Protein AF-A0A819X7M7-F1 (afdb_monomer)

Secondary structure (DSSP, 8-state):
--------------EEEEEEEE-SGGGHHHHHHHHHHHHHTT-SS-EEEEE-TTS-HHHHHHHHHS-SSEEEEEE-PPPPP-S-GGGS---HHHHHHGGGGGGGG-TTEEEEEEE-TTEEE-S--GGGGGSPSSEEEEPTTSSEEEEEEEE---HHHHHHHHHHHHH---TT-SSHHHHHHHHHHHSTT---EEE-GGGSEEGGGGGSTTHHHHHHT-SEEE--SS--HHHHHHS--TTGGGTS-HHHHHHHHHHHHHHHHHHHTT-

Structure (mmCIF, N/CA/C/O backbone):
data_AF-A0A819X7M7-F1
#
_entry.id   AF-A0A819X7M7-F1
#
loop_
_atom_site.group_PDB
_atom_site.id
_atom_site.type_symbol
_atom_site.label_atom_id
_atom_site.label_alt_id
_atom_site.label_comp_id
_atom_site.label_asym_id
_atom_site.label_entity_id
_atom_site.label_seq_id
_atom_site.pdbx_PDB_ins_code
_atom_site.Cartn_x
_atom_site.Cartn_y
_atom_site.Cartn_z
_atom_site.occupancy
_atom_site.B_iso_or_equiv
_atom_site.auth_seq_id
_atom_site.auth_comp_id
_atom_site.auth_asym_id
_atom_site.auth_atom_id
_atom_site.pdbx_PDB_model_num
ATOM 1 N N . MET A 1 1 ? 43.456 -30.619 15.574 1.00 38.31 1 MET A N 1
ATOM 2 C CA . MET A 1 1 ? 42.367 -29.852 16.218 1.00 38.31 1 MET A CA 1
ATOM 3 C C . MET A 1 1 ? 41.397 -29.435 15.128 1.00 38.31 1 MET A C 1
ATOM 5 O O . MET A 1 1 ? 41.759 -28.607 14.305 1.00 38.31 1 MET A O 1
ATOM 9 N N . ALA A 1 2 ? 40.239 -30.088 15.046 1.00 32.56 2 ALA A N 1
ATOM 10 C CA . ALA A 1 2 ? 39.203 -29.747 14.076 1.00 32.56 2 ALA A CA 1
ATOM 11 C C . ALA A 1 2 ? 38.331 -28.629 14.661 1.00 32.56 2 ALA A C 1
ATOM 13 O O . ALA A 1 2 ? 37.794 -28.777 15.758 1.00 32.56 2 ALA A O 1
ATOM 14 N N . PHE A 1 3 ? 38.228 -27.504 13.956 1.00 31.72 3 PHE A N 1
ATOM 15 C CA . PHE A 1 3 ? 37.297 -26.436 14.305 1.00 31.72 3 PHE A CA 1
ATOM 16 C C . PHE A 1 3 ? 35.888 -26.875 13.898 1.00 31.72 3 PHE A C 1
ATOM 18 O O . PHE A 1 3 ? 35.547 -26.870 12.717 1.00 31.72 3 PHE A O 1
ATOM 25 N N . ASN A 1 4 ? 35.074 -27.274 14.876 1.00 31.80 4 ASN A N 1
ATOM 26 C CA . ASN A 1 4 ? 33.639 -27.439 14.679 1.00 31.80 4 ASN A CA 1
ATOM 27 C C . ASN A 1 4 ? 33.014 -26.050 14.524 1.00 31.80 4 ASN A C 1
ATOM 29 O O . ASN A 1 4 ? 32.835 -25.326 15.502 1.00 31.80 4 ASN A O 1
ATOM 33 N N . ILE A 1 5 ? 32.698 -25.677 13.286 1.00 37.84 5 ILE A N 1
ATOM 34 C CA . ILE A 1 5 ? 31.849 -24.524 12.998 1.00 37.84 5 ILE A CA 1
ATOM 35 C C . ILE A 1 5 ? 30.409 -24.973 13.236 1.00 37.84 5 ILE A C 1
ATOM 37 O O . ILE A 1 5 ? 29.790 -25.626 12.396 1.00 37.84 5 ILE A O 1
ATOM 41 N N . THR A 1 6 ? 29.880 -24.650 14.411 1.00 33.16 6 THR A N 1
ATOM 42 C CA . THR A 1 6 ? 28.461 -24.809 14.715 1.00 33.16 6 THR A CA 1
ATOM 43 C C . THR A 1 6 ? 27.699 -23.743 13.933 1.00 33.16 6 THR A C 1
ATOM 45 O O . THR A 1 6 ? 27.677 -22.574 14.317 1.00 33.16 6 THR A O 1
ATOM 48 N N . TYR A 1 7 ? 27.084 -24.122 12.813 1.00 36.19 7 TYR A N 1
ATOM 49 C CA . TYR A 1 7 ? 26.076 -23.281 12.176 1.00 36.19 7 TYR A CA 1
ATOM 50 C C . TYR A 1 7 ? 24.876 -23.207 13.119 1.00 36.19 7 TYR A C 1
ATOM 52 O O . TYR A 1 7 ? 24.073 -24.134 13.202 1.00 36.19 7 TYR A O 1
ATOM 60 N N . ILE A 1 8 ? 24.767 -22.106 13.859 1.00 37.41 8 ILE A N 1
ATOM 61 C CA . ILE A 1 8 ? 23.523 -21.740 14.525 1.00 37.41 8 ILE A CA 1
ATOM 62 C C . ILE A 1 8 ? 22.527 -21.485 13.395 1.00 37.41 8 ILE A C 1
ATOM 64 O O . ILE A 1 8 ? 22.606 -20.461 12.714 1.00 37.41 8 ILE A O 1
ATOM 68 N N . SER A 1 9 ? 21.612 -22.427 13.151 1.00 38.59 9 SER A N 1
ATOM 69 C CA . SER A 1 9 ? 20.455 -22.147 12.311 1.00 38.59 9 SER A CA 1
ATOM 70 C C . SER A 1 9 ? 19.638 -21.090 13.044 1.00 38.59 9 SER A C 1
ATOM 72 O O . SER A 1 9 ? 18.927 -21.392 14.006 1.00 38.59 9 SER A O 1
ATOM 74 N N . ILE A 1 10 ? 19.768 -19.832 12.632 1.00 43.72 10 ILE A N 1
ATOM 75 C CA . ILE A 1 10 ? 18.822 -18.805 13.039 1.00 43.72 10 ILE A CA 1
ATOM 76 C C . ILE A 1 10 ? 17.516 -19.207 12.356 1.00 43.72 10 ILE A C 1
ATOM 78 O O . ILE A 1 10 ? 17.308 -18.923 11.179 1.00 43.72 10 ILE A O 1
ATOM 82 N N . ASN A 1 11 ? 16.655 -19.923 13.078 1.00 39.44 11 ASN A N 1
ATOM 83 C CA . ASN A 1 11 ? 15.242 -20.019 12.741 1.00 39.44 11 ASN A CA 1
ATOM 84 C C . ASN A 1 11 ? 14.673 -18.603 12.892 1.00 39.44 11 ASN A C 1
ATOM 86 O O . ASN A 1 11 ? 14.056 -18.273 13.902 1.00 39.44 11 ASN A O 1
ATOM 90 N N . GLN A 1 12 ? 14.940 -17.730 11.918 1.00 48.66 12 GLN A N 1
ATOM 91 C CA . GLN A 1 12 ? 14.187 -16.498 11.776 1.00 48.66 12 GLN A CA 1
ATOM 92 C C . GLN A 1 12 ? 12.759 -16.949 11.496 1.00 48.66 12 GLN A C 1
ATOM 94 O O . GLN A 1 12 ? 12.472 -17.523 10.443 1.00 48.66 12 GLN A O 1
ATOM 99 N N . SER A 1 13 ? 11.878 -16.786 12.483 1.00 57.62 13 SER A N 1
ATOM 100 C CA . SER A 1 13 ? 10.448 -16.988 12.296 1.00 57.62 13 SER A CA 1
ATOM 101 C C . SER A 1 13 ? 10.044 -16.203 11.054 1.00 57.62 13 SER A C 1
ATOM 103 O O . SER A 1 13 ? 10.248 -14.991 11.011 1.00 57.62 13 SER A O 1
ATOM 105 N N . LYS A 1 14 ? 9.535 -16.889 10.029 1.00 60.00 14 LYS A N 1
ATOM 106 C CA . LYS A 1 14 ? 9.088 -16.249 8.791 1.00 60.00 14 LYS A CA 1
ATOM 107 C C . LYS A 1 14 ? 8.018 -15.222 9.150 1.00 60.00 14 LYS A C 1
ATOM 109 O O . LYS A 1 14 ? 6.918 -15.619 9.529 1.00 60.00 14 LYS A O 1
ATOM 114 N N . THR A 1 15 ? 8.339 -13.930 9.080 1.00 89.25 15 THR A N 1
ATOM 115 C CA . THR A 1 15 ? 7.345 -12.887 9.347 1.00 89.25 15 THR A CA 1
ATOM 116 C C . THR A 1 15 ? 6.696 -12.434 8.046 1.00 89.25 15 THR A C 1
ATOM 118 O O . THR A 1 15 ? 7.341 -12.327 6.996 1.00 89.25 15 THR A O 1
ATOM 121 N N . TYR A 1 16 ? 5.388 -12.231 8.132 1.00 96.00 16 TYR A N 1
ATOM 122 C CA . TYR A 1 16 ? 4.524 -11.728 7.078 1.00 96.00 16 TYR A CA 1
ATOM 123 C C . TYR A 1 16 ? 3.834 -10.485 7.620 1.00 96.00 16 TYR A C 1
ATOM 125 O O . TYR A 1 16 ? 3.519 -10.418 8.810 1.00 96.00 16 TYR A O 1
ATOM 133 N N . GLY A 1 17 ? 3.594 -9.504 6.763 1.00 96.75 17 GLY A N 1
ATOM 134 C CA . GLY A 1 17 ? 2.883 -8.304 7.168 1.00 96.75 17 GLY A CA 1
ATOM 135 C C . GLY A 1 17 ? 2.557 -7.399 5.999 1.00 96.75 17 GLY A C 1
ATOM 136 O O . GLY A 1 17 ? 3.157 -7.483 4.924 1.00 96.75 17 GLY A O 1
ATOM 137 N N . TYR A 1 18 ? 1.590 -6.532 6.245 1.00 98.50 18 TYR A N 1
ATOM 138 C CA . TYR A 1 18 ? 1.290 -5.411 5.378 1.00 98.50 18 TYR A CA 1
ATOM 139 C C . TYR A 1 18 ? 2.269 -4.284 5.675 1.00 98.50 18 TYR A C 1
ATOM 141 O O . TYR A 1 18 ? 2.570 -4.005 6.840 1.00 98.50 18 TYR A O 1
ATOM 149 N N . ILE A 1 19 ? 2.751 -3.628 4.624 1.00 98.31 19 ILE A N 1
ATOM 150 C CA . ILE A 1 19 ? 3.631 -2.471 4.731 1.00 98.31 19 ILE A CA 1
ATOM 151 C C . ILE A 1 19 ? 3.042 -1.321 3.921 1.00 98.31 19 ILE A C 1
ATOM 153 O O . ILE A 1 19 ? 2.602 -1.513 2.790 1.00 98.31 19 ILE A O 1
ATOM 157 N N . SER A 1 20 ? 3.064 -0.120 4.486 1.00 98.19 20 SER A N 1
ATOM 158 C CA . SER A 1 20 ? 2.761 1.116 3.761 1.00 98.19 20 SER A CA 1
ATOM 159 C C . SER A 1 20 ? 3.852 2.158 4.000 1.00 98.19 20 SER A C 1
ATOM 161 O O . SER A 1 20 ? 4.749 1.937 4.812 1.00 98.19 20 SER A O 1
ATOM 163 N N . LEU A 1 21 ? 3.806 3.281 3.289 1.00 97.50 21 LEU A N 1
ATOM 164 C CA . LEU A 1 21 ? 4.777 4.370 3.388 1.00 97.50 21 LEU A CA 1
ATOM 165 C C . LEU A 1 21 ? 4.050 5.684 3.677 1.00 97.50 21 LEU A C 1
ATOM 167 O O . LEU A 1 21 ? 3.188 6.104 2.910 1.00 97.50 21 LEU A O 1
ATOM 171 N N . LEU A 1 22 ? 4.454 6.354 4.755 1.00 96.19 22 LEU A N 1
ATOM 172 C CA . LEU A 1 22 ? 4.011 7.699 5.096 1.00 96.19 22 LEU A CA 1
ATOM 173 C C . LEU A 1 22 ? 5.207 8.655 5.062 1.00 96.19 22 LEU A C 1
ATOM 175 O O . LEU A 1 22 ? 6.171 8.504 5.818 1.00 96.19 22 LEU A O 1
ATOM 179 N N . SER A 1 23 ? 5.152 9.632 4.159 1.00 93.88 23 SER A N 1
ATOM 180 C CA . SER A 1 23 ? 6.231 10.602 3.960 1.00 93.88 23 SER A CA 1
ATOM 181 C C . SER A 1 23 ? 6.100 11.854 4.814 1.00 93.88 23 SER A C 1
ATOM 183 O O . SER A 1 23 ? 7.123 12.425 5.161 1.00 93.88 23 SER A O 1
ATOM 185 N N . ASP A 1 24 ? 4.882 12.280 5.134 1.00 92.06 24 ASP A N 1
ATOM 186 C CA . ASP A 1 24 ? 4.584 13.473 5.927 1.00 92.06 24 ASP A CA 1
ATOM 187 C C . ASP A 1 24 ? 3.220 13.333 6.629 1.00 92.06 24 ASP A C 1
ATOM 189 O O . ASP A 1 24 ? 2.567 12.290 6.564 1.00 92.06 24 ASP A O 1
ATOM 193 N N . ASP A 1 25 ? 2.801 14.384 7.329 1.00 93.44 25 ASP A N 1
ATOM 194 C CA . ASP A 1 25 ? 1.561 14.394 8.105 1.00 93.44 25 ASP A CA 1
ATOM 195 C C . ASP A 1 25 ? 0.295 14.574 7.240 1.00 93.44 25 ASP A C 1
ATOM 19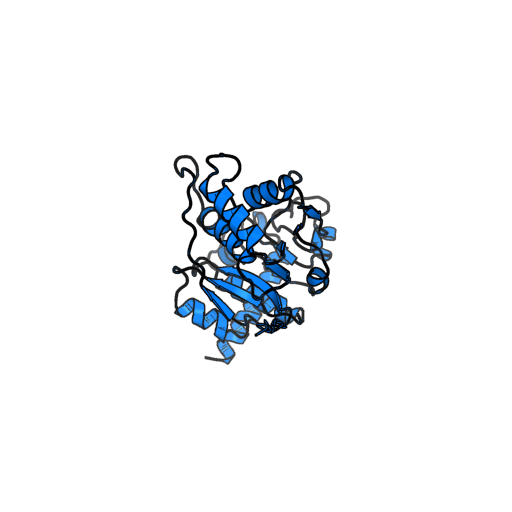7 O O . ASP A 1 25 ? -0.805 14.325 7.733 1.00 93.44 25 ASP A O 1
ATOM 201 N N . GLU A 1 26 ? 0.413 14.981 5.965 1.00 89.50 26 GLU A N 1
ATOM 202 C CA . GLU A 1 26 ? -0.741 15.305 5.102 1.00 89.50 26 GLU A CA 1
ATOM 203 C C . GLU A 1 26 ? -1.653 14.088 4.898 1.00 89.50 26 GLU A C 1
ATOM 205 O O . GLU A 1 26 ? -2.878 14.202 4.843 1.00 89.50 26 GLU A O 1
ATOM 210 N N . MET A 1 27 ? -1.049 12.902 4.842 1.00 91.12 27 MET A N 1
ATOM 211 C CA . MET A 1 27 ? -1.728 11.635 4.571 1.00 91.12 27 MET A CA 1
ATOM 212 C C . MET A 1 27 ? -2.005 10.820 5.846 1.00 91.12 27 MET A C 1
ATOM 214 O O . MET A 1 27 ? -2.319 9.630 5.764 1.00 91.12 27 MET A O 1
ATOM 218 N N . LEU A 1 28 ? -1.909 11.437 7.031 1.00 93.06 28 LEU A N 1
ATOM 219 C CA . LEU A 1 28 ? -2.122 10.762 8.315 1.00 93.06 28 LEU A CA 1
ATOM 220 C C . LEU A 1 28 ? -3.510 10.113 8.410 1.00 93.06 28 LEU A C 1
ATOM 222 O O . LEU A 1 28 ? -3.618 8.949 8.790 1.00 93.06 28 LEU A O 1
ATOM 226 N N . ASP A 1 29 ? -4.570 10.826 8.028 1.00 92.00 29 ASP A N 1
ATOM 227 C CA . ASP A 1 29 ? -5.930 10.274 8.057 1.00 92.00 29 ASP A CA 1
ATOM 228 C C . ASP A 1 29 ? -6.072 9.060 7.133 1.00 92.00 29 ASP A C 1
ATOM 230 O O . ASP A 1 29 ? -6.716 8.074 7.492 1.00 92.00 29 ASP A O 1
ATOM 234 N N . ALA A 1 30 ? -5.436 9.105 5.960 1.00 93.44 30 ALA A N 1
ATOM 235 C CA . ALA A 1 30 ? -5.438 7.996 5.014 1.00 93.44 30 ALA A CA 1
ATOM 236 C C . ALA A 1 30 ? -4.731 6.763 5.607 1.00 93.44 30 ALA A C 1
ATOM 238 O O . ALA A 1 30 ? -5.268 5.659 5.543 1.00 93.44 30 ALA A O 1
ATOM 239 N N . ALA A 1 31 ? -3.608 6.963 6.306 1.00 95.81 31 ALA A N 1
ATOM 240 C CA . ALA A 1 31 ? -2.893 5.898 7.012 1.00 95.81 31 ALA A CA 1
ATOM 241 C C . ALA A 1 31 ? -3.753 5.215 8.083 1.00 95.81 31 ALA A C 1
ATOM 243 O O . ALA A 1 31 ? -3.802 3.986 8.179 1.00 95.81 31 ALA A O 1
ATOM 244 N N . LEU A 1 32 ? -4.457 6.019 8.881 1.00 95.75 32 LEU A N 1
ATOM 245 C CA . LEU A 1 32 ? -5.351 5.532 9.926 1.00 95.75 32 LEU A CA 1
ATOM 246 C C . LEU A 1 32 ? -6.541 4.757 9.345 1.00 95.75 32 LEU A C 1
ATOM 248 O O . LEU A 1 32 ? -6.933 3.726 9.895 1.00 95.75 32 LEU A O 1
ATOM 252 N N . ILE A 1 33 ? -7.092 5.233 8.226 1.00 95.56 33 ILE A N 1
ATOM 253 C CA . ILE A 1 33 ? -8.165 4.566 7.483 1.00 95.56 33 ILE A CA 1
ATOM 254 C C . ILE A 1 33 ? -7.686 3.238 6.907 1.00 95.56 33 ILE A C 1
ATOM 256 O O . ILE A 1 33 ? -8.385 2.240 7.076 1.00 95.56 33 ILE A O 1
ATOM 260 N N . LEU A 1 34 ? -6.507 3.196 6.281 1.00 97.56 34 LEU A N 1
ATOM 261 C CA . LEU A 1 34 ? -5.924 1.966 5.749 1.00 97.56 34 LEU A CA 1
ATOM 262 C C . LEU A 1 34 ? -5.813 0.907 6.849 1.00 97.56 34 LEU A C 1
ATOM 264 O O . LEU A 1 34 ? -6.351 -0.193 6.698 1.00 97.56 34 LEU A O 1
ATOM 268 N N . GLY A 1 35 ? -5.202 1.260 7.983 1.00 97.12 35 GLY A N 1
ATOM 269 C CA . GLY A 1 35 ? -5.121 0.361 9.130 1.00 97.12 35 GLY A CA 1
ATOM 270 C C . GLY A 1 35 ? -6.499 -0.116 9.581 1.00 97.12 35 GLY A C 1
ATOM 271 O O . GLY A 1 35 ? -6.743 -1.322 9.683 1.00 97.12 35 GLY A O 1
ATOM 272 N N . ALA A 1 36 ? -7.418 0.821 9.833 1.00 96.00 36 ALA A N 1
ATOM 273 C CA . ALA A 1 36 ? -8.739 0.480 10.344 1.00 96.00 36 ALA A CA 1
ATOM 274 C C . ALA A 1 36 ? -9.506 -0.424 9.371 1.00 96.00 36 ALA A C 1
ATOM 276 O O . ALA A 1 36 ? -10.213 -1.328 9.808 1.00 96.00 36 ALA A O 1
ATOM 277 N N . SER A 1 37 ? -9.322 -0.224 8.067 1.00 97.06 37 SER A N 1
ATOM 278 C CA . SER A 1 37 ? -9.940 -1.022 7.013 1.00 97.06 37 SER A CA 1
ATOM 279 C C . SER A 1 37 ? -9.420 -2.467 6.986 1.00 97.06 37 SER A C 1
ATOM 281 O O . SER A 1 37 ? -10.218 -3.405 6.966 1.00 97.06 37 SER A O 1
ATOM 283 N N . LEU A 1 38 ? -8.104 -2.674 7.128 1.00 97.56 38 LEU A N 1
ATOM 284 C CA . LEU A 1 38 ? -7.500 -4.003 7.288 1.00 97.56 38 LEU A CA 1
ATOM 285 C C . LEU A 1 38 ? -8.013 -4.705 8.550 1.00 97.56 38 LEU A C 1
ATOM 287 O O . LEU A 1 38 ? -8.422 -5.864 8.516 1.00 97.56 38 LEU A O 1
ATOM 291 N N . ARG A 1 39 ? -8.050 -3.986 9.675 1.00 95.19 39 ARG A N 1
ATOM 292 C CA . ARG A 1 39 ? -8.558 -4.533 10.937 1.00 95.19 39 ARG A CA 1
ATOM 293 C C . ARG A 1 39 ? -10.039 -4.909 10.846 1.00 95.19 39 ARG A C 1
ATOM 295 O O . ARG A 1 39 ? -10.425 -5.980 11.302 1.00 95.19 39 ARG A O 1
ATOM 302 N N . ASN A 1 40 ? -10.870 -4.048 10.262 1.00 94.81 40 ASN A N 1
ATOM 303 C CA . ASN A 1 40 ? -12.310 -4.283 10.126 1.00 94.81 40 ASN A CA 1
ATOM 304 C C . ASN A 1 40 ? -12.628 -5.432 9.161 1.00 94.81 40 ASN A C 1
ATOM 306 O O . ASN A 1 40 ? -13.686 -6.045 9.270 1.00 94.81 40 ASN A O 1
ATOM 310 N N . THR A 1 41 ? -11.711 -5.739 8.244 1.00 96.25 41 THR A N 1
ATOM 311 C CA . THR A 1 41 ? -11.772 -6.915 7.367 1.00 96.25 41 THR A CA 1
ATOM 312 C C . THR A 1 41 ? -11.086 -8.144 7.975 1.00 96.25 41 THR A C 1
ATOM 314 O O . THR A 1 41 ? -10.898 -9.152 7.297 1.00 96.25 41 THR A O 1
ATOM 317 N N . LEU A 1 42 ? -10.784 -8.096 9.279 1.00 96.69 42 LEU A N 1
ATOM 318 C CA . LEU A 1 42 ? -10.320 -9.218 10.097 1.00 96.69 42 LEU A CA 1
ATOM 319 C C . LEU A 1 42 ? -8.999 -9.831 9.610 1.00 96.69 42 LEU A C 1
ATOM 321 O O . LEU A 1 42 ? -8.842 -11.050 9.625 1.00 96.69 42 LEU A O 1
ATOM 325 N N . THR A 1 43 ? -8.052 -8.992 9.176 1.00 96.94 43 THR A N 1
ATOM 326 C CA . THR A 1 43 ? -6.682 -9.444 8.883 1.00 96.94 43 THR A CA 1
ATOM 327 C C . THR A 1 43 ? -6.065 -10.185 10.072 1.00 96.94 43 THR A C 1
ATOM 329 O O . THR A 1 43 ? -6.187 -9.752 11.221 1.00 96.94 43 THR A O 1
ATOM 332 N N . SER A 1 44 ? -5.348 -11.274 9.791 1.00 95.50 44 SER A N 1
ATOM 333 C CA . SER A 1 44 ? -4.515 -11.967 10.787 1.00 95.50 44 SER A CA 1
ATOM 334 C C . SER A 1 44 ? -3.081 -11.428 10.857 1.00 95.50 44 SER A C 1
ATOM 336 O O . SER A 1 44 ? -2.301 -11.850 11.712 1.00 95.50 44 SER A O 1
ATOM 338 N N . TYR A 1 45 ? -2.713 -10.509 9.960 1.00 95.62 45 TYR A N 1
ATOM 339 C CA . TYR A 1 45 ? -1.343 -10.029 9.789 1.00 95.62 45 TYR A CA 1
ATOM 340 C C . TYR A 1 45 ? -1.187 -8.556 10.188 1.00 95.62 45 TYR A C 1
ATOM 342 O O . TYR A 1 45 ? -2.095 -7.749 9.965 1.00 95.62 45 TYR A O 1
ATOM 350 N N . PRO A 1 46 ? -0.023 -8.176 10.748 1.00 95.25 46 PRO A N 1
ATOM 351 C CA . PRO A 1 46 ? 0.224 -6.814 11.203 1.00 95.25 46 PRO A CA 1
ATOM 352 C C . PRO A 1 46 ? 0.349 -5.840 10.026 1.00 95.25 46 PRO A C 1
ATOM 354 O O . PRO A 1 46 ? 0.913 -6.188 8.986 1.00 95.25 46 PRO A O 1
ATOM 357 N N . LEU A 1 47 ? -0.098 -4.597 10.226 1.00 97.44 47 LEU A N 1
ATOM 358 C CA . LEU A 1 47 ? 0.266 -3.459 9.381 1.00 97.44 47 LEU A CA 1
ATOM 359 C C . LEU A 1 47 ? 1.396 -2.665 10.041 1.00 97.44 47 LEU A C 1
ATOM 361 O O . LEU A 1 47 ? 1.278 -2.257 11.199 1.00 97.44 47 LEU A O 1
ATOM 365 N N . ASN A 1 48 ? 2.459 -2.396 9.285 1.00 97.19 48 ASN A N 1
ATOM 366 C CA . ASN A 1 48 ? 3.553 -1.524 9.703 1.00 97.19 48 ASN A CA 1
ATOM 367 C C . ASN A 1 48 ? 3.751 -0.400 8.686 1.00 97.19 48 ASN A C 1
ATOM 369 O O . ASN A 1 48 ? 3.562 -0.594 7.485 1.00 97.19 48 ASN A O 1
ATOM 373 N N . ILE A 1 49 ? 4.133 0.780 9.164 1.00 98.00 49 ILE A N 1
ATOM 374 C CA . ILE A 1 49 ? 4.279 1.971 8.321 1.00 98.00 49 ILE A CA 1
ATOM 375 C C . ILE A 1 49 ? 5.753 2.355 8.256 1.00 98.00 49 ILE A C 1
ATOM 377 O O . ILE A 1 49 ? 6.372 2.621 9.286 1.00 98.00 49 ILE A O 1
ATOM 381 N N . LEU A 1 50 ? 6.313 2.403 7.049 1.00 98.12 50 LEU A N 1
ATOM 382 C CA . LEU A 1 50 ? 7.587 3.065 6.806 1.00 98.12 50 LEU A CA 1
ATOM 383 C C . LEU A 1 50 ? 7.386 4.570 6.976 1.00 98.12 50 LEU A C 1
ATOM 385 O O . LEU A 1 50 ? 6.493 5.144 6.353 1.00 98.12 50 LEU A O 1
ATOM 389 N N . THR A 1 51 ? 8.211 5.209 7.796 1.00 97.38 51 THR A N 1
ATOM 390 C CA . THR A 1 51 ? 8.116 6.644 8.081 1.00 97.38 51 THR A CA 1
ATOM 391 C C . THR A 1 51 ? 9.390 7.377 7.694 1.00 97.38 51 THR A C 1
ATOM 393 O O . THR A 1 51 ? 10.500 6.902 7.946 1.00 97.38 51 THR A O 1
ATOM 396 N N . LEU A 1 52 ? 9.226 8.559 7.094 1.00 95.69 52 LEU A N 1
ATOM 397 C CA . LEU A 1 52 ? 10.321 9.499 6.842 1.00 95.69 52 LEU A CA 1
ATOM 398 C C . LEU A 1 52 ? 10.487 10.489 8.005 1.00 95.69 52 LEU A C 1
ATOM 400 O O . LEU A 1 52 ? 9.676 10.543 8.935 1.00 95.69 52 LEU A O 1
ATOM 404 N N . SER A 1 53 ? 11.556 11.286 7.953 1.00 93.88 53 SER A N 1
ATOM 405 C CA . SER A 1 53 ? 11.864 12.306 8.965 1.00 93.88 53 SER A CA 1
ATOM 406 C C . SER A 1 53 ? 10.805 13.402 9.071 1.00 93.88 53 SER A C 1
ATOM 408 O O . SER A 1 53 ? 10.662 13.991 10.138 1.00 93.88 53 SER A O 1
ATOM 410 N N . ASP A 1 54 ? 10.065 13.657 7.991 1.00 94.25 54 ASP A N 1
ATOM 411 C CA . ASP A 1 54 ? 9.051 14.715 7.931 1.00 94.25 54 ASP A CA 1
ATOM 412 C C . ASP A 1 54 ? 7.740 14.324 8.642 1.00 94.25 54 ASP A C 1
ATOM 414 O O . ASP A 1 54 ? 6.894 15.186 8.873 1.00 94.25 54 ASP A O 1
ATOM 418 N N . VAL A 1 55 ? 7.569 13.051 9.029 1.00 96.25 55 VAL A N 1
ATOM 419 C CA . VAL A 1 55 ? 6.421 12.605 9.834 1.00 96.25 55 VAL A CA 1
ATOM 420 C C . VAL A 1 55 ? 6.630 13.023 11.287 1.00 96.25 55 VAL A C 1
ATOM 422 O O . VAL A 1 55 ? 7.533 12.520 11.971 1.00 96.25 55 VAL A O 1
ATOM 425 N N . SER A 1 56 ? 5.774 13.913 11.786 1.00 97.31 56 SER A N 1
ATOM 426 C CA . SER A 1 56 ? 5.925 14.511 13.109 1.00 97.31 56 SER A CA 1
ATOM 427 C C . SER A 1 56 ? 5.732 13.501 14.241 1.00 97.31 56 SER A C 1
ATOM 429 O O . SER A 1 56 ? 5.038 12.487 14.127 1.00 97.31 56 SER A O 1
ATOM 431 N N . MET A 1 57 ? 6.283 13.814 15.415 1.00 96.44 57 MET A N 1
ATOM 432 C CA . MET A 1 57 ? 6.050 13.008 16.620 1.00 96.44 57 MET A CA 1
ATOM 433 C C . MET A 1 57 ? 4.570 12.936 17.009 1.00 96.44 57 MET A C 1
ATOM 435 O O . MET A 1 57 ? 4.146 11.947 17.606 1.00 96.44 57 MET A O 1
ATOM 439 N N . ASN A 1 58 ? 3.779 13.961 16.680 1.00 95.62 58 ASN A N 1
ATOM 440 C CA . ASN A 1 58 ? 2.344 13.940 16.933 1.00 95.62 58 ASN A CA 1
ATOM 441 C C . ASN A 1 58 ? 1.635 12.941 16.008 1.00 95.62 58 ASN A C 1
ATOM 443 O O . ASN A 1 58 ? 0.867 12.112 16.493 1.00 95.62 58 ASN A O 1
ATOM 447 N N . ALA A 1 59 ? 1.944 12.960 14.709 1.00 95.56 59 ALA A N 1
ATOM 448 C CA . ALA A 1 59 ? 1.424 11.983 13.755 1.00 95.56 59 ALA A CA 1
ATOM 449 C C . ALA A 1 59 ? 1.818 10.550 14.146 1.00 95.56 59 ALA A C 1
ATOM 451 O O . ALA A 1 59 ? 0.963 9.672 14.233 1.00 95.56 59 ALA A O 1
ATOM 452 N N . ARG A 1 60 ? 3.085 10.325 14.518 1.00 96.75 60 ARG A N 1
ATOM 453 C CA . ARG A 1 60 ? 3.588 9.022 14.998 1.00 96.75 60 ARG A CA 1
ATOM 454 C C . ARG A 1 60 ? 2.819 8.497 16.211 1.00 96.75 60 ARG A C 1
ATOM 456 O O . ARG A 1 60 ? 2.440 7.327 16.243 1.00 96.75 60 ARG A O 1
ATOM 463 N N . LYS A 1 61 ? 2.540 9.361 17.195 1.00 94.62 61 LYS A N 1
ATOM 464 C CA . LYS A 1 61 ? 1.710 9.005 18.359 1.00 94.62 61 LYS A CA 1
ATOM 465 C C . LYS A 1 61 ? 0.291 8.628 17.943 1.00 94.62 61 LYS A C 1
ATOM 467 O O . LYS A 1 61 ? -0.245 7.653 18.461 1.00 94.62 61 LYS A O 1
ATOM 472 N N . GLN A 1 62 ? -0.314 9.369 17.016 1.00 93.31 62 GLN A N 1
ATOM 473 C CA . GLN A 1 62 ? -1.658 9.060 16.526 1.00 93.31 62 GLN A CA 1
ATOM 474 C C . GLN A 1 62 ? -1.705 7.715 15.790 1.00 93.31 62 GLN A C 1
ATOM 476 O O . GLN A 1 62 ? -2.590 6.910 16.080 1.00 93.31 62 GLN A O 1
ATOM 481 N N . LEU A 1 63 ? -0.733 7.423 14.919 1.00 94.50 63 LEU A N 1
ATOM 482 C CA . LEU A 1 63 ? -0.641 6.136 14.215 1.00 94.50 63 LEU A CA 1
ATOM 483 C C . LEU A 1 63 ? -0.664 4.956 15.197 1.00 94.50 63 LEU A C 1
ATOM 485 O O . LEU A 1 63 ? -1.471 4.047 15.030 1.00 94.50 63 LEU A O 1
ATOM 489 N N . LEU A 1 64 ? 0.140 5.014 16.262 1.00 93.56 64 LEU A N 1
ATOM 490 C CA . LEU A 1 64 ? 0.254 3.928 17.244 1.00 93.56 64 LEU A CA 1
ATOM 491 C C . LEU A 1 64 ? -0.913 3.871 18.248 1.00 93.56 64 LEU A C 1
ATOM 493 O O . LEU A 1 64 ? -1.303 2.792 18.690 1.00 93.56 64 LEU A O 1
ATOM 497 N N . ASN A 1 65 ? -1.508 5.012 18.609 1.00 89.44 65 ASN A N 1
ATOM 498 C CA . ASN A 1 65 ? -2.501 5.067 19.692 1.00 89.44 65 ASN A CA 1
ATOM 499 C C . ASN A 1 65 ? -3.958 4.995 19.215 1.00 89.44 65 ASN A C 1
ATOM 501 O O . ASN A 1 65 ? -4.838 4.637 20.007 1.00 89.44 65 ASN A O 1
ATOM 505 N N . SER A 1 66 ? -4.213 5.275 17.934 1.00 81.25 66 SER A N 1
ATOM 506 C CA . SER A 1 66 ? -5.543 5.335 17.300 1.00 81.25 66 SER A CA 1
ATOM 507 C C . SER A 1 66 ? -6.334 4.026 17.308 1.00 81.25 66 SER A C 1
ATOM 509 O O . SER A 1 66 ? -7.500 4.027 16.919 1.00 81.25 66 SER A O 1
ATOM 511 N N . ASN A 1 67 ? -5.725 2.908 17.732 1.00 83.25 67 ASN A N 1
ATOM 512 C CA . ASN A 1 67 ? -6.311 1.573 17.611 1.00 83.25 67 ASN A CA 1
ATOM 513 C C . ASN A 1 67 ? -6.751 1.309 16.156 1.00 83.25 67 ASN A C 1
ATOM 515 O O . ASN A 1 67 ? -7.756 0.663 15.906 1.00 83.25 67 ASN A O 1
ATOM 519 N N . SER A 1 68 ? -6.009 1.835 15.183 1.00 81.12 68 SER A N 1
ATOM 520 C CA . SER A 1 68 ? -6.235 1.594 13.758 1.00 81.12 68 SER A CA 1
ATOM 521 C C . SER A 1 68 ? -5.699 0.232 13.314 1.00 81.12 68 SER A C 1
ATOM 523 O O . SER A 1 68 ? -5.831 -0.108 12.160 1.00 81.12 68 SER A O 1
ATOM 525 N N . GLY A 1 69 ? -5.092 -0.580 14.183 1.00 84.19 69 GLY A N 1
ATOM 526 C CA . GLY A 1 69 ? -4.464 -1.844 13.770 1.00 84.19 69 GLY A CA 1
ATOM 527 C C . GLY A 1 69 ? -3.063 -1.682 13.167 1.00 84.19 69 GLY A C 1
ATOM 528 O O . GLY A 1 69 ? -2.448 -2.679 12.798 1.00 84.19 69 GLY A O 1
ATOM 529 N N . ILE A 1 70 ? -2.528 -0.455 13.116 1.00 91.62 70 ILE A N 1
ATOM 530 C CA . ILE A 1 70 ? -1.099 -0.214 12.885 1.00 91.62 70 ILE A CA 1
ATOM 531 C C . ILE A 1 70 ? -0.322 -0.687 14.118 1.00 91.62 70 ILE A C 1
ATOM 533 O O . ILE A 1 70 ? -0.592 -0.245 15.235 1.00 91.62 70 ILE A O 1
ATOM 537 N N . ILE A 1 71 ? 0.636 -1.590 13.909 1.00 92.44 71 ILE A N 1
ATOM 538 C CA . ILE A 1 71 ? 1.374 -2.260 14.986 1.00 92.44 71 ILE A CA 1
ATOM 539 C C . ILE A 1 71 ? 2.712 -1.578 15.269 1.00 92.44 71 ILE A C 1
ATOM 541 O O . ILE A 1 71 ? 3.090 -1.427 16.430 1.00 92.44 71 ILE A O 1
ATOM 545 N N . SER A 1 72 ? 3.440 -1.156 14.232 1.00 94.31 72 SER A N 1
ATOM 546 C CA . SER A 1 72 ? 4.724 -0.475 14.409 1.00 94.31 72 SER A CA 1
ATOM 547 C C . SER A 1 72 ? 5.045 0.512 13.287 1.00 94.31 72 SER A C 1
ATOM 549 O O . SER A 1 72 ? 4.458 0.471 12.200 1.00 94.31 72 SER A O 1
ATOM 551 N N . LEU A 1 73 ? 5.989 1.409 13.577 1.00 97.06 73 LEU A N 1
ATOM 552 C CA . LEU A 1 73 ? 6.570 2.353 12.627 1.00 97.06 73 LEU A CA 1
ATOM 553 C C . LEU A 1 73 ? 8.030 1.968 12.388 1.00 97.06 73 LEU A C 1
ATOM 555 O O . LEU A 1 73 ? 8.747 1.647 13.337 1.00 97.06 73 LEU A O 1
ATOM 559 N N . ILE A 1 74 ? 8.464 2.005 11.132 1.00 96.75 74 ILE A N 1
ATOM 560 C CA . ILE A 1 74 ? 9.824 1.656 10.724 1.00 96.75 74 ILE A CA 1
ATOM 561 C C . ILE A 1 74 ? 10.440 2.888 10.075 1.00 96.75 74 ILE A C 1
ATOM 563 O O . ILE A 1 74 ? 10.054 3.287 8.977 1.00 96.75 74 ILE A O 1
ATOM 567 N N . ASP A 1 75 ? 11.417 3.488 10.745 1.00 97.06 75 ASP A N 1
ATOM 568 C CA . ASP A 1 75 ? 12.121 4.635 10.188 1.00 97.06 75 ASP A CA 1
ATOM 569 C C . ASP A 1 75 ? 13.044 4.211 9.052 1.00 97.06 75 ASP A C 1
ATOM 571 O O . ASP A 1 75 ? 13.896 3.333 9.205 1.00 97.06 75 ASP A O 1
ATOM 575 N N . VAL A 1 76 ? 12.885 4.869 7.905 1.00 95.75 76 VAL A N 1
ATOM 576 C CA . VAL A 1 76 ? 13.738 4.656 6.738 1.00 95.75 76 VAL A CA 1
ATOM 577 C C . VAL A 1 76 ? 14.388 5.960 6.311 1.00 95.75 76 VAL A C 1
ATOM 579 O O . VAL A 1 76 ? 13.814 7.046 6.398 1.00 95.75 76 VAL A O 1
ATOM 582 N N . LYS A 1 77 ? 15.626 5.857 5.831 1.00 93.06 77 LYS A N 1
ATOM 583 C CA . LYS A 1 77 ? 16.349 7.016 5.318 1.00 93.06 77 LYS A CA 1
ATOM 584 C C . LYS A 1 77 ? 15.750 7.429 3.980 1.00 93.06 77 LYS A C 1
ATOM 586 O O . LYS A 1 77 ? 15.752 6.630 3.044 1.00 93.06 77 LYS A O 1
ATOM 591 N N . GLN A 1 78 ? 15.324 8.685 3.876 1.00 91.88 78 GLN A N 1
ATOM 592 C CA . GLN A 1 78 ? 14.836 9.230 2.617 1.00 91.88 78 GLN A CA 1
ATOM 593 C C . GLN A 1 78 ? 15.885 9.070 1.510 1.00 91.88 78 GLN A C 1
ATOM 595 O O . GLN A 1 78 ? 17.044 9.475 1.660 1.00 91.88 78 GLN A O 1
ATOM 600 N N . LEU A 1 79 ? 15.469 8.470 0.399 1.00 90.31 79 LEU A N 1
ATOM 601 C CA . LEU A 1 79 ? 16.271 8.415 -0.812 1.00 90.31 79 LEU A CA 1
ATOM 602 C C . LEU A 1 79 ? 16.290 9.796 -1.472 1.00 90.31 79 LEU A C 1
ATOM 604 O O . LEU A 1 79 ? 15.258 10.441 -1.648 1.00 90.31 79 LEU A O 1
ATOM 608 N N . GLU A 1 80 ? 17.487 10.247 -1.835 1.00 85.19 80 GLU A N 1
ATOM 609 C CA . GLU A 1 80 ? 17.677 11.456 -2.632 1.00 85.19 80 GLU A CA 1
ATOM 610 C C . GLU A 1 80 ? 17.019 11.258 -3.999 1.00 85.19 80 GLU A C 1
ATOM 612 O O . GLU A 1 80 ? 17.319 10.278 -4.685 1.00 85.19 80 GLU A O 1
ATOM 617 N N . TYR A 1 81 ? 16.147 12.178 -4.408 1.00 83.25 81 TYR A N 1
ATOM 618 C CA . TYR A 1 81 ? 15.568 12.172 -5.747 1.00 83.25 81 TYR A CA 1
ATOM 619 C C . TYR A 1 81 ? 16.558 12.769 -6.744 1.00 83.25 81 TYR A C 1
ATOM 621 O O . TYR A 1 81 ? 16.976 13.916 -6.607 1.00 83.25 81 TYR A O 1
ATOM 629 N N . ARG A 1 82 ? 16.953 11.972 -7.740 1.00 77.50 82 ARG A N 1
ATOM 630 C CA . ARG A 1 82 ? 18.104 12.270 -8.611 1.00 77.50 82 ARG A CA 1
ATOM 631 C C . ARG A 1 82 ? 17.740 12.729 -10.020 1.00 77.50 82 ARG A C 1
ATOM 633 O O . ARG A 1 8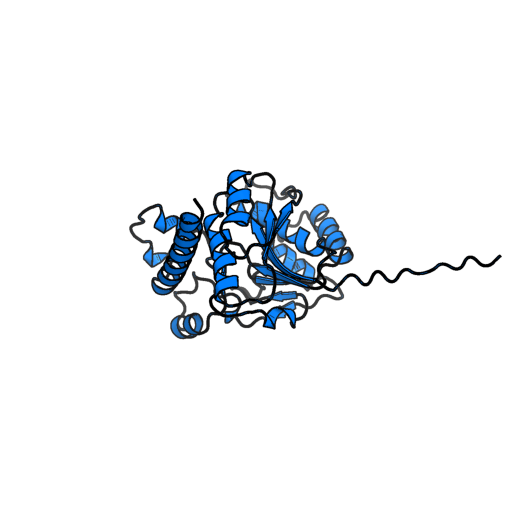2 ? 18.629 12.954 -10.838 1.00 77.50 82 ARG A O 1
ATOM 640 N N . PHE A 1 83 ? 16.454 12.872 -10.326 1.00 76.12 83 PHE A N 1
ATOM 641 C CA . PHE A 1 83 ? 15.994 13.241 -11.664 1.00 76.12 83 PHE A CA 1
ATOM 642 C C . PHE A 1 83 ? 15.714 14.747 -11.753 1.00 76.12 83 PHE A C 1
ATOM 644 O O . PHE A 1 83 ? 15.185 15.349 -10.822 1.00 76.12 83 PHE A O 1
ATOM 651 N N . ASN A 1 84 ? 16.077 15.369 -12.882 1.00 64.88 84 ASN A N 1
ATOM 652 C CA . ASN A 1 84 ? 15.972 16.819 -13.065 1.00 64.88 84 ASN A CA 1
ATOM 653 C C . ASN A 1 84 ? 14.510 17.304 -12.956 1.00 64.88 84 ASN A C 1
ATOM 655 O O . ASN A 1 84 ? 13.644 16.887 -13.731 1.00 64.88 84 ASN A O 1
ATOM 659 N N . THR A 1 85 ? 14.257 18.208 -12.009 1.00 58.06 85 THR A N 1
ATOM 660 C CA . THR A 1 85 ? 12.938 18.757 -11.658 1.00 58.06 85 THR A CA 1
ATOM 661 C C . THR A 1 85 ? 12.458 19.856 -12.610 1.00 58.06 85 THR A C 1
ATOM 663 O O . THR A 1 85 ? 11.279 20.197 -12.599 1.00 58.06 85 THR A O 1
ATOM 666 N N . LEU A 1 86 ? 13.323 20.373 -13.494 1.00 51.94 86 LEU A N 1
ATOM 667 C CA . LEU A 1 86 ? 13.052 21.551 -14.336 1.00 51.94 86 LEU A CA 1
ATOM 668 C C . LEU A 1 86 ? 11.920 21.386 -15.373 1.00 51.94 86 LEU A C 1
ATOM 670 O O . LEU A 1 86 ? 11.541 22.362 -16.009 1.00 51.94 86 LEU A O 1
ATOM 674 N N . SER A 1 87 ? 11.369 20.180 -15.557 1.00 51.16 87 SER A N 1
ATOM 675 C CA . SER A 1 87 ? 10.299 19.917 -16.541 1.00 51.16 87 SER A CA 1
ATOM 676 C C . SER A 1 87 ? 8.953 19.507 -15.937 1.00 51.16 87 SER A C 1
ATOM 678 O O . SER A 1 87 ? 7.989 19.334 -16.680 1.00 51.16 87 SER A O 1
ATOM 680 N N . MET A 1 88 ? 8.850 19.328 -14.616 1.00 50.31 88 MET A N 1
ATOM 681 C CA . MET A 1 88 ? 7.650 18.765 -13.993 1.00 50.31 88 MET A CA 1
ATOM 682 C C . MET A 1 88 ? 7.399 19.400 -12.627 1.00 50.31 88 MET A C 1
ATOM 684 O O . MET A 1 88 ? 8.290 19.408 -11.780 1.00 50.31 88 MET A O 1
ATOM 688 N N . ASN A 1 89 ? 6.157 19.840 -12.390 1.00 52.34 89 ASN A N 1
ATOM 689 C CA . ASN A 1 89 ? 5.560 19.995 -11.058 1.00 52.34 89 ASN A CA 1
ATOM 690 C C . ASN A 1 89 ? 5.619 18.636 -10.337 1.00 52.34 89 ASN A C 1
ATOM 692 O O . ASN A 1 89 ? 4.629 17.906 -10.283 1.00 52.34 89 ASN A O 1
ATOM 696 N N . THR A 1 90 ? 6.813 18.248 -9.892 1.00 57.66 90 THR A N 1
ATOM 697 C CA . THR A 1 90 ? 7.098 16.923 -9.351 1.00 57.66 90 THR A CA 1
ATOM 698 C C . THR A 1 90 ? 6.463 16.894 -7.974 1.00 57.66 90 THR A C 1
ATOM 700 O O . THR A 1 90 ? 6.956 17.527 -7.044 1.00 57.66 90 THR A O 1
ATOM 703 N N . SER A 1 91 ? 5.304 16.247 -7.869 1.00 65.88 91 SER A N 1
ATOM 704 C CA . SER A 1 91 ? 4.597 16.138 -6.600 1.00 65.88 91 SER A CA 1
ATOM 705 C C . SER A 1 91 ? 5.458 15.373 -5.599 1.00 65.88 91 SER A C 1
ATOM 707 O O . SER A 1 91 ? 6.233 14.489 -5.976 1.00 65.88 91 SER A O 1
ATOM 709 N N . ARG A 1 92 ? 5.299 15.684 -4.308 1.00 69.12 92 ARG A N 1
ATOM 710 C CA . ARG A 1 92 ? 5.997 14.973 -3.230 1.00 69.12 92 ARG A CA 1
ATOM 711 C C . ARG A 1 92 ? 5.809 13.458 -3.333 1.00 69.12 92 ARG A C 1
ATOM 713 O O . ARG A 1 92 ? 6.760 12.722 -3.117 1.00 69.12 92 ARG A O 1
ATOM 720 N N . ASN A 1 93 ? 4.636 13.005 -3.776 1.00 69.12 93 ASN A N 1
ATOM 721 C CA . ASN A 1 93 ? 4.339 11.589 -4.001 1.00 69.12 93 ASN A CA 1
ATOM 722 C C . ASN A 1 93 ? 5.329 10.917 -4.968 1.00 69.12 93 ASN A C 1
ATOM 724 O O . ASN A 1 93 ? 5.771 9.808 -4.696 1.00 69.12 93 ASN A O 1
ATOM 728 N N . ILE A 1 94 ? 5.737 11.594 -6.050 1.00 72.19 94 ILE A N 1
ATOM 729 C CA . ILE A 1 94 ? 6.722 11.057 -7.007 1.00 72.19 94 ILE A CA 1
ATOM 730 C C . ILE A 1 94 ? 8.108 10.970 -6.356 1.00 72.19 94 ILE A C 1
ATOM 732 O O . ILE A 1 94 ? 8.792 9.956 -6.464 1.00 72.19 94 ILE A O 1
ATOM 736 N N . VAL A 1 95 ? 8.511 12.028 -5.648 1.00 75.75 95 VAL A N 1
ATOM 737 C CA . VAL A 1 95 ? 9.807 12.097 -4.952 1.00 75.75 95 VAL A CA 1
ATOM 738 C C . VAL A 1 95 ? 9.904 11.013 -3.879 1.00 75.75 95 VAL A C 1
ATOM 740 O O . VAL A 1 95 ? 10.904 10.303 -3.784 1.00 75.75 95 VAL A O 1
ATOM 743 N N . CYS A 1 96 ? 8.856 10.873 -3.073 1.00 83.31 96 CYS A N 1
ATOM 744 C CA . CYS A 1 96 ? 8.824 9.956 -1.948 1.00 83.31 96 CYS A CA 1
ATOM 745 C C . CYS A 1 96 ? 8.543 8.508 -2.364 1.00 83.31 96 CYS A C 1
ATOM 747 O O . CYS A 1 96 ? 8.949 7.613 -1.625 1.00 83.31 96 CYS A O 1
ATOM 749 N N . GLY A 1 97 ? 7.941 8.263 -3.534 1.00 86.50 97 GLY A N 1
ATOM 750 C CA . GLY A 1 97 ? 7.609 6.926 -4.034 1.00 86.50 97 GLY A CA 1
ATOM 751 C C . GLY A 1 97 ? 8.808 5.978 -4.097 1.00 86.50 97 GLY A C 1
ATOM 752 O O . GLY A 1 97 ? 8.686 4.804 -3.754 1.00 86.50 97 GLY A O 1
ATOM 753 N N . PHE A 1 98 ? 10.012 6.477 -4.403 1.00 92.00 98 PHE A N 1
ATOM 754 C CA . PHE A 1 98 ? 11.226 5.650 -4.395 1.00 92.00 98 PHE A CA 1
ATOM 755 C C . PHE A 1 98 ? 11.565 5.052 -3.025 1.00 92.00 98 PHE A C 1
ATOM 757 O O . PHE A 1 98 ? 12.263 4.044 -2.956 1.00 92.00 98 PHE A O 1
ATOM 764 N N . ASN A 1 99 ? 11.045 5.594 -1.921 1.00 94.38 99 ASN A N 1
ATOM 765 C CA . ASN A 1 99 ? 11.259 4.988 -0.607 1.00 94.38 99 ASN A CA 1
ATOM 766 C C . ASN A 1 99 ? 10.554 3.627 -0.459 1.00 94.38 99 ASN A C 1
ATOM 768 O O . ASN A 1 99 ? 10.920 2.871 0.439 1.00 94.38 99 ASN A O 1
ATOM 772 N N . LYS A 1 100 ? 9.652 3.248 -1.383 1.00 95.62 100 LYS A N 1
ATOM 773 C CA . LYS A 1 100 ? 9.163 1.864 -1.529 1.00 95.62 100 LYS A CA 1
ATOM 774 C C . LYS A 1 100 ? 10.303 0.866 -1.763 1.00 95.62 100 LYS A C 1
ATOM 776 O O . LYS A 1 100 ? 10.178 -0.296 -1.403 1.00 95.62 100 LYS A O 1
ATOM 781 N N . LEU A 1 101 ? 11.452 1.281 -2.302 1.00 95.69 101 LEU A N 1
ATOM 782 C CA . LEU A 1 101 ? 12.585 0.369 -2.492 1.00 95.69 101 LEU A CA 1
ATOM 783 C C . LEU A 1 101 ? 13.105 -0.213 -1.166 1.00 95.69 101 LEU A C 1
ATOM 785 O O . LEU A 1 101 ? 13.627 -1.326 -1.157 1.00 95.69 101 LEU A O 1
ATOM 789 N N . HIS A 1 102 ? 12.900 0.472 -0.033 1.00 97.12 102 HIS A N 1
ATOM 790 C CA . HIS A 1 102 ? 13.271 -0.049 1.290 1.00 97.12 102 HIS A CA 1
ATOM 791 C C . HIS A 1 102 ? 12.522 -1.324 1.685 1.00 97.12 102 HIS A C 1
ATOM 793 O O . HIS A 1 102 ? 13.008 -2.044 2.554 1.00 97.12 102 HIS A O 1
ATOM 799 N N . LEU A 1 103 ? 11.401 -1.654 1.032 1.00 97.44 103 LEU A N 1
ATOM 800 C CA . LEU A 1 103 ? 10.651 -2.893 1.272 1.00 97.44 103 LEU A CA 1
ATOM 801 C C . LEU A 1 103 ? 11.532 -4.140 1.125 1.00 97.44 103 LEU A C 1
ATOM 803 O O . LEU A 1 103 ? 11.422 -5.070 1.919 1.00 97.44 103 LEU A O 1
ATOM 807 N N . TRP A 1 104 ? 12.463 -4.132 0.167 1.00 96.81 104 TRP A N 1
ATOM 808 C CA . TRP A 1 104 ? 13.381 -5.249 -0.068 1.00 96.81 104 TRP A CA 1
ATOM 809 C C . TRP A 1 104 ? 14.547 -5.328 0.929 1.00 96.81 104 TRP A C 1
ATOM 811 O O . TRP A 1 104 ? 15.312 -6.291 0.901 1.00 96.81 104 TRP A O 1
ATOM 821 N N . ASN A 1 105 ? 14.690 -4.330 1.805 1.00 96.75 105 ASN A N 1
ATOM 822 C CA . ASN A 1 105 ? 15.673 -4.300 2.888 1.00 96.75 105 ASN A CA 1
ATOM 823 C C . ASN A 1 105 ? 15.064 -4.682 4.253 1.00 96.75 105 ASN A C 1
ATOM 825 O O . ASN A 1 105 ? 15.763 -4.708 5.266 1.00 96.75 105 ASN A O 1
ATOM 829 N N . LEU A 1 106 ? 13.764 -4.988 4.314 1.00 95.12 106 LEU A N 1
ATOM 830 C CA . LEU A 1 106 ? 13.087 -5.406 5.541 1.00 95.12 106 LEU A CA 1
ATOM 831 C C . LEU A 1 106 ? 13.361 -6.887 5.841 1.00 95.12 106 LEU A C 1
ATOM 833 O O . LEU A 1 106 ? 12.441 -7.697 5.890 1.00 95.12 106 LEU A O 1
ATOM 837 N N . VAL A 1 107 ? 14.630 -7.249 6.055 1.00 89.94 107 VAL A N 1
ATOM 838 C CA . VAL A 1 107 ? 15.135 -8.641 6.133 1.00 89.94 107 VAL A CA 1
ATOM 839 C C . VAL A 1 107 ? 14.464 -9.533 7.184 1.00 89.94 107 VAL A C 1
ATOM 841 O O . VAL A 1 107 ? 14.608 -10.749 7.131 1.00 89.94 107 VAL A O 1
ATOM 844 N N . ASN A 1 108 ? 13.710 -8.952 8.117 1.00 90.00 108 ASN A N 1
ATOM 845 C CA . ASN A 1 108 ? 12.901 -9.709 9.070 1.00 90.00 108 ASN A CA 1
ATOM 846 C C . ASN A 1 108 ? 11.650 -10.330 8.422 1.00 90.00 108 ASN A C 1
ATOM 848 O O . ASN A 1 108 ? 11.110 -11.295 8.964 1.00 90.00 108 ASN A O 1
ATOM 852 N N . TYR A 1 109 ? 11.196 -9.808 7.278 1.00 93.75 109 TYR A N 1
ATOM 853 C CA . TYR A 1 109 ? 10.053 -10.303 6.516 1.00 93.75 109 TYR A CA 1
ATOM 854 C C . TYR A 1 109 ? 10.497 -11.318 5.474 1.00 93.75 109 TYR A C 1
ATOM 856 O O . TYR A 1 109 ? 11.445 -11.101 4.728 1.00 93.75 109 TYR A O 1
ATOM 864 N N . THR A 1 110 ? 9.765 -12.422 5.369 1.00 92.81 110 THR A N 1
ATOM 865 C CA . THR A 1 110 ? 9.931 -13.355 4.245 1.00 92.81 110 THR A CA 1
ATOM 866 C C . THR A 1 110 ? 9.120 -12.893 3.039 1.00 92.81 110 THR A C 1
ATOM 868 O O . THR A 1 110 ? 9.571 -12.979 1.900 1.00 92.81 110 THR A O 1
ATOM 871 N N . LYS A 1 111 ? 7.913 -12.386 3.289 1.00 95.12 111 LYS A N 1
ATOM 872 C CA . LYS A 1 111 ? 7.010 -11.853 2.276 1.00 95.12 111 LYS A CA 1
ATOM 873 C C . LYS A 1 111 ? 6.195 -10.733 2.897 1.00 95.12 111 LYS A C 1
ATOM 875 O O . LYS A 1 111 ? 5.815 -10.812 4.063 1.00 95.12 111 LYS A O 1
ATOM 880 N N . LEU A 1 112 ? 5.923 -9.710 2.111 1.00 97.75 112 LEU A N 1
ATOM 881 C CA . LEU A 1 112 ? 5.119 -8.573 2.515 1.00 97.75 112 LEU A CA 1
ATOM 882 C C . LEU A 1 112 ? 4.137 -8.206 1.410 1.00 97.75 112 LEU A C 1
ATOM 884 O O . LEU A 1 112 ? 4.372 -8.489 0.232 1.00 97.75 112 LEU A O 1
ATOM 888 N N . ILE A 1 113 ? 3.042 -7.573 1.806 1.00 98.56 113 ILE A N 1
ATOM 889 C CA . ILE A 1 113 ? 2.104 -6.943 0.879 1.00 98.56 113 ILE A CA 1
ATOM 890 C C . ILE A 1 113 ? 2.255 -5.446 1.066 1.00 98.56 113 ILE A C 1
ATOM 892 O O . ILE A 1 113 ? 2.039 -4.927 2.162 1.00 98.56 113 ILE A O 1
ATOM 896 N N . TYR A 1 114 ? 2.648 -4.760 0.003 1.00 98.62 114 TYR A N 1
ATOM 897 C CA . TYR A 1 114 ? 2.673 -3.314 -0.007 1.00 98.62 114 TYR A CA 1
ATOM 898 C C . TYR A 1 114 ? 1.304 -2.761 -0.392 1.00 98.62 114 TYR A C 1
ATOM 900 O O . TYR A 1 114 ? 0.691 -3.240 -1.348 1.00 98.62 114 TYR A O 1
ATOM 908 N N . LEU A 1 115 ? 0.863 -1.744 0.345 1.00 98.56 115 LEU A N 1
ATOM 909 C CA . LEU A 1 115 ? -0.348 -0.974 0.090 1.00 98.56 115 LEU A CA 1
ATOM 910 C C . LEU A 1 115 ? 0.016 0.513 0.133 1.00 98.56 115 LEU A C 1
ATOM 912 O O . LEU A 1 115 ? 0.537 0.983 1.146 1.00 98.56 115 LEU A O 1
ATOM 916 N N . ASP A 1 116 ? -0.258 1.267 -0.931 1.00 97.19 116 ASP A N 1
ATOM 917 C CA . ASP A 1 116 ? -0.158 2.725 -0.885 1.00 97.19 116 ASP A CA 1
ATOM 918 C C . ASP A 1 116 ? -1.128 3.283 0.165 1.00 97.19 116 ASP A C 1
ATOM 920 O O . ASP A 1 116 ? -2.195 2.723 0.438 1.00 97.19 116 ASP A O 1
ATOM 924 N N . ILE A 1 117 ? -0.733 4.383 0.803 1.00 95.00 117 ILE A N 1
ATOM 925 C CA . ILE A 1 117 ? -1.450 4.931 1.962 1.00 95.00 117 ILE A CA 1
ATOM 926 C C . ILE A 1 117 ? -2.847 5.461 1.603 1.00 95.00 117 ILE A C 1
ATOM 928 O O . ILE A 1 117 ? -3.695 5.634 2.471 1.00 95.00 117 ILE A O 1
ATOM 932 N N . ASP A 1 118 ? -3.095 5.709 0.317 1.00 93.94 118 ASP A N 1
ATOM 933 C CA . ASP A 1 118 ? -4.376 6.111 -0.258 1.00 93.94 118 ASP A CA 1
ATOM 934 C C . ASP A 1 118 ? -5.229 4.918 -0.725 1.00 93.94 118 ASP A C 1
ATOM 936 O O . ASP A 1 118 ? -6.161 5.083 -1.518 1.00 93.94 118 ASP A O 1
ATOM 940 N N . THR A 1 119 ? -4.950 3.721 -0.213 1.00 96.62 119 THR A N 1
ATOM 941 C CA . THR A 1 119 ? -5.796 2.539 -0.387 1.00 96.62 119 THR A CA 1
ATOM 942 C C . THR A 1 119 ? -6.721 2.317 0.814 1.00 96.62 119 THR A C 1
ATOM 944 O O . THR A 1 119 ? -6.464 2.754 1.934 1.00 96.62 119 THR A O 1
ATOM 947 N N . MET A 1 120 ? -7.837 1.628 0.581 1.00 96.25 120 MET A N 1
ATOM 948 C CA . MET A 1 120 ? -8.774 1.188 1.612 1.00 96.25 120 MET A CA 1
ATOM 949 C C . MET A 1 120 ? -9.229 -0.239 1.317 1.00 96.25 120 MET A C 1
ATOM 951 O O . MET A 1 120 ? -9.742 -0.532 0.233 1.00 96.25 120 MET A O 1
ATOM 955 N N . VAL A 1 121 ? -9.065 -1.119 2.299 1.00 97.31 121 VAL A N 1
ATOM 956 C CA . VAL A 1 121 ? -9.402 -2.540 2.203 1.00 97.31 121 VAL A CA 1
ATOM 957 C C . VAL A 1 121 ? -10.857 -2.748 2.616 1.00 97.31 121 VAL A C 1
ATOM 959 O O . VAL A 1 121 ? -11.270 -2.383 3.712 1.00 97.31 121 VAL A O 1
ATOM 962 N N . VAL A 1 122 ? -11.663 -3.314 1.723 1.00 95.81 122 VAL A N 1
ATOM 963 C CA . VAL A 1 122 ? -13.108 -3.514 1.935 1.00 95.81 122 VAL A CA 1
ATOM 964 C C . VAL A 1 122 ? -13.499 -4.983 2.091 1.00 95.81 122 VAL A C 1
ATOM 966 O O . VAL A 1 122 ? -14.607 -5.270 2.532 1.00 95.81 122 VAL A O 1
ATOM 969 N N . GLN A 1 123 ? -12.591 -5.910 1.777 1.00 96.50 123 GLN A N 1
ATOM 970 C CA . GLN A 1 123 ? -12.713 -7.346 2.051 1.00 96.50 123 GLN A CA 1
ATOM 971 C C . GLN A 1 123 ? -11.360 -7.897 2.507 1.00 96.50 123 GLN A C 1
ATOM 973 O O . GLN A 1 123 ? -10.335 -7.301 2.192 1.00 96.50 123 GLN A O 1
ATOM 978 N N . ASN A 1 124 ? -11.338 -9.030 3.215 1.00 98.00 124 ASN A N 1
ATOM 979 C CA . ASN A 1 124 ? -10.077 -9.655 3.618 1.00 98.00 124 ASN A CA 1
ATOM 980 C C . ASN A 1 124 ? -9.237 -10.029 2.377 1.00 98.00 124 ASN A C 1
ATOM 982 O O . ASN A 1 124 ? -9.769 -10.547 1.389 1.00 98.00 124 ASN A O 1
ATOM 986 N N . ILE A 1 125 ? -7.937 -9.739 2.439 1.00 98.50 125 ILE A N 1
ATOM 987 C CA . ILE A 1 125 ? -6.964 -9.939 1.354 1.00 98.50 125 ILE A CA 1
ATOM 988 C C . ILE A 1 125 ? -5.752 -10.770 1.801 1.00 98.50 125 ILE A C 1
ATOM 990 O O . ILE A 1 125 ? -4.721 -10.758 1.132 1.00 98.50 125 ILE A O 1
ATOM 994 N N . ASP A 1 126 ? -5.857 -11.501 2.915 1.00 98.25 126 ASP A N 1
ATOM 995 C CA . ASP A 1 126 ? -4.754 -12.299 3.468 1.00 98.25 126 ASP A CA 1
ATOM 996 C C . ASP A 1 126 ? -4.296 -13.405 2.501 1.00 98.25 126 ASP A C 1
ATOM 998 O O . ASP A 1 126 ? -3.138 -13.822 2.522 1.00 98.25 126 ASP A O 1
ATOM 1002 N N . ASP A 1 127 ? -5.164 -13.818 1.572 1.00 97.81 127 ASP A N 1
ATOM 1003 C CA . ASP A 1 127 ? -4.839 -14.762 0.501 1.00 97.81 127 ASP A CA 1
ATOM 1004 C C . ASP A 1 127 ? -3.717 -14.262 -0.437 1.00 97.81 127 ASP A C 1
ATOM 1006 O O . ASP A 1 127 ? -3.047 -15.053 -1.110 1.00 97.81 127 ASP A O 1
ATOM 1010 N N . LEU A 1 128 ? -3.434 -12.954 -0.449 1.00 98.25 128 LEU A N 1
ATOM 1011 C CA . LEU A 1 128 ? -2.292 -12.387 -1.167 1.00 98.25 128 LEU A CA 1
ATOM 1012 C C . LEU A 1 128 ? -0.941 -12.888 -0.632 1.00 98.25 128 LEU A C 1
ATOM 1014 O O . LEU A 1 128 ? 0.021 -12.970 -1.400 1.00 98.25 128 LEU A O 1
ATOM 1018 N N . PHE A 1 129 ? -0.849 -13.291 0.641 1.00 97.38 129 PHE A N 1
ATOM 1019 C CA . PHE A 1 129 ? 0.387 -13.852 1.197 1.00 97.38 129 PHE A CA 1
ATOM 1020 C C . PHE A 1 129 ? 0.746 -15.221 0.605 1.00 97.38 129 PHE A C 1
ATOM 1022 O O . PHE A 1 129 ? 1.888 -15.668 0.740 1.00 97.38 129 PHE A O 1
ATOM 1029 N N . GLU A 1 130 ? -0.157 -15.873 -0.125 1.00 96.19 130 GLU A N 1
ATOM 1030 C CA . GLU A 1 130 ? 0.133 -17.108 -0.858 1.00 96.19 130 GLU A CA 1
ATOM 1031 C C . GLU A 1 130 ? 0.745 -16.838 -2.242 1.00 96.19 130 GLU A C 1
ATOM 1033 O O . GLU A 1 130 ? 1.368 -17.716 -2.839 1.00 96.19 130 GLU A O 1
ATOM 1038 N N . LYS A 1 131 ? 0.637 -15.608 -2.755 1.00 97.00 131 LYS A N 1
ATOM 1039 C CA . LYS A 1 131 ? 1.064 -15.261 -4.116 1.00 97.00 131 LYS A CA 1
ATOM 1040 C C . LYS A 1 131 ? 2.593 -15.071 -4.222 1.00 97.00 131 LYS A C 1
ATOM 1042 O O . LYS A 1 131 ? 3.244 -14.734 -3.227 1.00 97.00 131 LYS A O 1
ATOM 1047 N N . PRO A 1 132 ? 3.205 -15.317 -5.397 1.00 95.81 132 PRO A N 1
ATOM 1048 C CA . PRO A 1 132 ? 4.634 -15.075 -5.635 1.00 95.81 132 PRO A CA 1
ATOM 1049 C C . PRO A 1 132 ? 4.958 -13.587 -5.841 1.00 95.81 132 PRO A C 1
ATOM 1051 O O . PRO A 1 132 ? 4.077 -12.816 -6.211 1.00 95.81 132 PRO A O 1
ATOM 1054 N N . GLU A 1 133 ? 6.227 -13.207 -5.663 1.00 95.81 133 GLU A N 1
ATOM 1055 C CA . GLU A 1 133 ? 6.749 -11.903 -6.105 1.00 95.81 133 GLU A CA 1
ATOM 1056 C C . GLU A 1 133 ? 7.051 -11.940 -7.618 1.00 95.81 133 GLU A C 1
ATOM 1058 O O . GLU A 1 133 ? 7.519 -12.959 -8.119 1.00 95.81 133 GLU A O 1
ATOM 1063 N N . LEU A 1 134 ? 6.839 -10.872 -8.387 1.00 96.25 134 LEU A N 1
ATOM 1064 C CA . LEU A 1 134 ? 6.089 -9.653 -8.059 1.00 96.25 134 LEU A CA 1
ATOM 1065 C C . LEU A 1 134 ? 4.633 -9.890 -8.470 1.00 96.25 134 LEU A C 1
ATOM 1067 O O . LEU A 1 134 ? 4.393 -10.157 -9.644 1.00 96.25 134 LEU A O 1
ATOM 1071 N N . ASN A 1 135 ? 3.666 -9.798 -7.552 1.00 97.38 135 ASN A N 1
ATOM 1072 C CA . ASN A 1 135 ? 2.238 -9.880 -7.899 1.00 97.38 135 ASN A CA 1
ATOM 1073 C C . ASN A 1 135 ? 1.580 -8.519 -7.763 1.00 97.38 135 ASN A C 1
ATOM 1075 O O . ASN A 1 135 ? 1.594 -7.971 -6.667 1.00 97.38 135 ASN A O 1
ATOM 1079 N N . ALA A 1 136 ? 0.987 -8.000 -8.831 1.00 97.62 136 ALA A N 1
ATOM 1080 C CA . ALA A 1 136 ? 0.335 -6.696 -8.823 1.00 97.62 136 ALA A CA 1
ATOM 1081 C C . ALA A 1 136 ? -0.779 -6.636 -9.873 1.00 97.62 136 ALA A C 1
ATOM 1083 O O . ALA A 1 136 ? -0.776 -7.394 -10.844 1.00 97.62 136 ALA A O 1
ATOM 1084 N N . ALA A 1 137 ? -1.751 -5.750 -9.684 1.00 95.06 137 ALA A N 1
ATOM 1085 C CA . ALA A 1 137 ? -2.809 -5.548 -10.669 1.00 95.06 137 ALA A CA 1
ATOM 1086 C C . ALA A 1 137 ? -2.299 -4.716 -11.855 1.00 95.06 137 ALA A C 1
ATOM 1088 O O . ALA A 1 137 ? -1.423 -3.865 -11.695 1.00 95.06 137 ALA A O 1
ATOM 1089 N N . LEU A 1 138 ? -2.867 -4.938 -13.041 1.00 92.38 138 LEU A N 1
ATOM 1090 C CA . LEU A 1 138 ? -2.569 -4.123 -14.219 1.00 92.38 138 LEU A CA 1
ATOM 1091 C C . LEU A 1 138 ? -3.155 -2.712 -14.096 1.00 92.38 138 LEU A C 1
ATOM 1093 O O . LEU A 1 138 ? -4.272 -2.529 -13.615 1.00 92.38 138 LEU A O 1
ATOM 1097 N N . ASP A 1 139 ? -2.400 -1.740 -14.592 1.00 85.75 139 ASP A N 1
ATOM 1098 C CA . ASP A 1 139 ? -2.828 -0.364 -14.821 1.00 85.75 139 ASP A CA 1
ATOM 1099 C C . ASP A 1 139 ? -3.129 -0.127 -16.312 1.00 85.75 139 ASP A C 1
ATOM 1101 O O . ASP A 1 139 ? -2.824 -0.953 -17.185 1.00 85.75 139 ASP A O 1
ATOM 1105 N N . ILE A 1 140 ? -3.686 1.044 -16.628 1.00 75.56 140 ILE A N 1
ATOM 1106 C CA . ILE A 1 140 ? -3.813 1.514 -18.009 1.00 75.56 140 ILE A CA 1
ATOM 1107 C C . ILE A 1 140 ? -2.419 1.549 -18.656 1.00 75.56 140 ILE A C 1
ATOM 1109 O O . ILE A 1 140 ? -1.462 2.086 -18.100 1.00 75.56 140 ILE A O 1
ATOM 1113 N N . GLY A 1 141 ? -2.308 0.996 -19.866 1.00 77.44 141 GLY A N 1
ATOM 1114 C CA . GLY A 1 141 ? -1.049 0.944 -20.616 1.00 77.44 141 GLY A CA 1
ATOM 1115 C C . GLY A 1 141 ? -0.268 -0.365 -20.468 1.00 77.44 141 GLY A C 1
ATOM 1116 O O . GLY A 1 141 ? 0.823 -0.472 -21.020 1.00 77.44 141 GLY A O 1
ATOM 1117 N N . GLY A 1 142 ? -0.818 -1.368 -19.773 1.00 83.19 142 GLY A N 1
ATOM 1118 C CA . GLY A 1 142 ? -0.273 -2.734 -19.760 1.00 83.19 142 GLY A CA 1
ATOM 1119 C C . GLY A 1 142 ? 0.913 -2.953 -18.815 1.00 83.19 142 GLY A C 1
ATOM 1120 O O . GLY A 1 142 ? 1.537 -4.011 -18.856 1.00 83.19 142 GLY A O 1
ATOM 1121 N N . VAL A 1 143 ? 1.214 -1.978 -17.958 1.00 89.69 143 VAL A N 1
ATOM 1122 C CA . VAL A 1 143 ? 2.173 -2.094 -16.847 1.00 89.69 143 VAL A CA 1
ATOM 1123 C C . VAL A 1 143 ? 1.433 -2.415 -15.552 1.00 89.69 143 VAL A C 1
ATOM 1125 O O . VAL A 1 143 ? 0.234 -2.161 -15.455 1.00 89.69 143 VAL A O 1
ATOM 1128 N N . VAL A 1 144 ? 2.113 -2.959 -14.541 1.00 94.25 144 VAL A N 1
ATOM 1129 C CA . VAL A 1 144 ? 1.474 -3.149 -13.230 1.00 94.25 144 VAL A CA 1
ATOM 1130 C C . VAL A 1 144 ? 1.442 -1.854 -12.426 1.00 94.25 144 VAL A C 1
ATOM 1132 O O . VAL A 1 144 ? 2.395 -1.072 -12.461 1.00 94.25 144 VAL A O 1
ATOM 1135 N N . ASN A 1 145 ? 0.360 -1.647 -11.679 1.00 95.06 145 ASN A N 1
ATOM 1136 C CA . ASN A 1 145 ? 0.235 -0.551 -10.730 1.00 95.06 145 ASN A CA 1
ATOM 1137 C C . ASN A 1 145 ? 0.974 -0.892 -9.424 1.00 95.06 145 ASN A C 1
ATOM 1139 O O . ASN A 1 145 ? 0.731 -1.946 -8.836 1.00 95.06 145 ASN A O 1
ATOM 1143 N N . THR A 1 146 ? 1.848 -0.007 -8.941 1.00 95.19 146 THR A N 1
ATOM 1144 C CA . THR A 1 146 ? 2.662 -0.242 -7.726 1.00 95.19 146 THR A CA 1
ATOM 1145 C C . THR A 1 146 ? 2.025 0.283 -6.439 1.00 95.19 146 THR A C 1
ATOM 1147 O O . THR A 1 146 ? 2.711 0.428 -5.424 1.00 95.19 146 THR A O 1
ATOM 1150 N N . GLY A 1 147 ? 0.718 0.553 -6.456 1.00 96.19 147 GLY A N 1
ATOM 1151 C CA . GLY A 1 147 ? -0.048 0.878 -5.253 1.00 96.19 147 GLY A CA 1
ATOM 1152 C C . GLY A 1 147 ? -0.476 -0.335 -4.439 1.00 96.19 147 GLY A C 1
ATOM 1153 O O . GLY A 1 147 ? -0.686 -0.216 -3.239 1.00 96.19 147 GLY A O 1
ATOM 1154 N N . VAL A 1 148 ? -0.547 -1.517 -5.05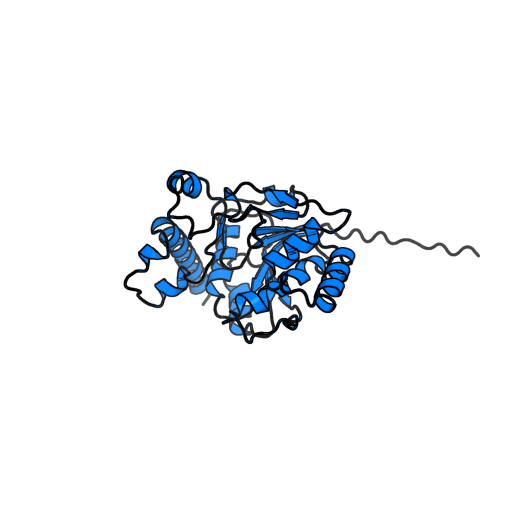5 1.00 98.25 148 VAL A N 1
ATOM 1155 C CA . VAL A 1 148 ? -0.770 -2.784 -4.348 1.00 98.25 148 VAL A CA 1
ATOM 1156 C C . VAL A 1 148 ? 0.089 -3.857 -4.988 1.00 98.25 148 VAL A C 1
ATOM 1158 O O . VAL A 1 148 ? -0.104 -4.175 -6.164 1.00 98.25 148 VAL A O 1
ATOM 1161 N N . PHE A 1 149 ? 1.014 -4.438 -4.223 1.00 98.38 149 PHE A N 1
ATOM 1162 C CA . PHE A 1 149 ? 1.803 -5.559 -4.719 1.00 98.38 149 PHE A CA 1
ATOM 1163 C C . PHE A 1 149 ? 2.345 -6.481 -3.629 1.00 98.38 149 PHE A C 1
ATOM 1165 O O . PHE A 1 149 ? 2.543 -6.090 -2.481 1.00 98.38 149 PHE A O 1
ATOM 1172 N N . VAL A 1 150 ? 2.628 -7.721 -4.021 1.00 98.25 150 VAL A N 1
ATOM 1173 C CA . VAL A 1 150 ? 3.307 -8.725 -3.196 1.00 98.25 150 VAL A CA 1
ATOM 1174 C C . VAL A 1 150 ? 4.801 -8.698 -3.492 1.00 98.25 150 VAL A C 1
ATOM 1176 O O . VAL A 1 150 ? 5.196 -8.830 -4.652 1.00 98.25 150 VAL A O 1
ATOM 1179 N N . ALA A 1 151 ? 5.617 -8.584 -2.446 1.00 96.88 151 ALA A N 1
ATOM 1180 C CA . ALA A 1 151 ? 7.074 -8.598 -2.533 1.00 96.88 151 ALA A CA 1
ATOM 1181 C C . ALA A 1 151 ? 7.706 -9.559 -1.519 1.00 96.88 151 ALA A C 1
ATOM 1183 O O . ALA A 1 151 ? 7.111 -9.923 -0.502 1.00 96.88 151 ALA A O 1
ATOM 1184 N N . GLN A 1 152 ? 8.936 -9.969 -1.801 1.00 95.19 152 GLN A N 1
ATOM 1185 C CA . GLN A 1 152 ? 9.793 -10.753 -0.923 1.00 95.19 152 GLN A CA 1
ATOM 1186 C C . GLN A 1 152 ? 10.989 -9.902 -0.529 1.00 95.19 152 GLN A C 1
ATOM 1188 O O . GLN A 1 152 ? 11.732 -9.415 -1.379 1.00 95.19 152 GLN A O 1
ATOM 1193 N N . SER A 1 153 ? 11.198 -9.724 0.775 1.00 94.12 153 SER A N 1
ATOM 1194 C CA . SER A 1 153 ? 12.365 -8.976 1.223 1.00 94.12 153 SER A CA 1
ATOM 1195 C C . SER A 1 153 ? 13.627 -9.796 0.970 1.00 94.12 153 SER A C 1
ATOM 1197 O O . SER A 1 153 ? 13.850 -10.837 1.589 1.00 94.12 153 SER A O 1
ATOM 1199 N N . LEU A 1 154 ? 14.469 -9.306 0.063 1.00 93.56 154 LEU A N 1
ATOM 1200 C CA . LEU A 1 154 ? 15.733 -9.926 -0.295 1.00 93.56 154 LEU A CA 1
ATOM 1201 C C . LEU A 1 154 ? 16.792 -8.840 -0.476 1.00 93.56 154 LEU A C 1
ATOM 1203 O O . LEU A 1 154 ? 16.742 -8.051 -1.420 1.00 93.56 154 LEU A O 1
ATOM 1207 N N . LEU A 1 155 ? 17.807 -8.857 0.395 1.00 94.69 155 LEU A N 1
ATOM 1208 C CA . LEU A 1 155 ? 18.874 -7.852 0.399 1.00 94.69 155 LEU A CA 1
ATOM 1209 C C . LEU A 1 155 ? 19.618 -7.779 -0.945 1.00 94.69 155 LEU A C 1
ATOM 1211 O O . LEU A 1 155 ? 20.055 -6.707 -1.355 1.00 94.69 155 LEU A O 1
ATOM 1215 N N . LYS A 1 156 ? 19.727 -8.908 -1.660 1.00 94.06 156 LYS A N 1
ATOM 1216 C CA . LYS A 1 156 ? 20.265 -8.935 -3.025 1.00 94.06 156 LYS A CA 1
ATOM 1217 C C . LYS A 1 156 ? 19.424 -8.066 -3.967 1.00 94.06 156 LYS A C 1
ATOM 1219 O O . LYS A 1 156 ? 19.984 -7.199 -4.626 1.00 94.06 156 LYS A O 1
ATOM 1224 N N . THR A 1 157 ? 18.102 -8.251 -3.987 1.00 94.38 157 THR A N 1
ATOM 1225 C CA . THR A 1 157 ? 17.179 -7.445 -4.802 1.00 94.38 157 THR A CA 1
ATOM 1226 C C . THR A 1 157 ? 17.286 -5.967 -4.439 1.00 94.38 157 THR A C 1
ATOM 1228 O O . THR A 1 157 ? 17.421 -5.130 -5.329 1.00 94.38 157 THR A O 1
ATOM 1231 N N . PHE A 1 158 ? 17.317 -5.638 -3.142 1.00 95.44 158 PHE A N 1
ATOM 1232 C CA . PHE A 1 158 ? 17.513 -4.262 -2.676 1.00 95.44 158 PHE A CA 1
ATOM 1233 C C . PHE A 1 158 ? 18.815 -3.646 -3.198 1.00 95.44 158 PHE A C 1
ATOM 1235 O O . PHE A 1 158 ? 18.792 -2.566 -3.782 1.00 95.44 158 PHE A O 1
ATOM 1242 N N . ASN A 1 159 ? 19.946 -4.333 -3.026 1.00 95.19 159 ASN A N 1
ATOM 1243 C CA . ASN A 1 159 ? 21.247 -3.838 -3.471 1.00 95.19 159 ASN A CA 1
ATOM 1244 C C . ASN A 1 159 ? 21.306 -3.665 -4.994 1.00 95.19 159 ASN A C 1
ATOM 1246 O O . ASN A 1 159 ? 21.812 -2.644 -5.464 1.00 95.19 159 ASN A O 1
ATOM 1250 N N . ASP A 1 160 ? 20.746 -4.614 -5.749 1.00 93.75 160 ASP A N 1
ATOM 1251 C CA . ASP A 1 160 ? 20.654 -4.550 -7.209 1.00 93.75 160 ASP A CA 1
ATOM 1252 C C . ASP A 1 160 ? 19.826 -3.321 -7.639 1.00 93.75 160 ASP A C 1
ATOM 1254 O O . ASP A 1 160 ? 20.280 -2.519 -8.460 1.00 93.75 160 ASP A O 1
ATOM 1258 N N . MET A 1 161 ? 18.652 -3.101 -7.031 1.00 93.38 161 MET A N 1
ATOM 1259 C CA . MET A 1 161 ? 17.824 -1.913 -7.284 1.00 93.38 161 MET A CA 1
ATOM 1260 C C . MET A 1 161 ? 18.532 -0.616 -6.889 1.00 93.38 161 MET A C 1
ATOM 1262 O O . MET A 1 161 ? 18.492 0.353 -7.641 1.00 93.38 161 MET A O 1
ATOM 1266 N N . MET A 1 162 ? 19.221 -0.573 -5.749 1.00 92.75 162 MET A N 1
ATOM 1267 C CA . MET A 1 162 ? 19.936 0.625 -5.305 1.00 92.75 162 MET A CA 1
ATOM 1268 C C . MET A 1 162 ? 21.129 0.966 -6.202 1.00 92.75 162 MET A C 1
ATOM 1270 O O . MET A 1 162 ? 21.421 2.146 -6.405 1.00 92.75 162 MET A O 1
ATOM 1274 N N . LEU A 1 163 ? 21.825 -0.037 -6.741 1.00 91.44 163 LEU A N 1
ATOM 1275 C CA . LEU A 1 163 ? 22.893 0.162 -7.718 1.00 91.44 163 LEU A CA 1
ATOM 1276 C C . LEU A 1 163 ? 22.326 0.738 -9.019 1.00 91.44 163 LEU A C 1
ATOM 1278 O O . LEU A 1 163 ? 22.824 1.754 -9.503 1.00 91.44 163 LEU A O 1
ATOM 1282 N N . LEU A 1 164 ? 21.230 0.166 -9.522 1.00 89.38 164 LEU A N 1
ATOM 1283 C CA . LEU A 1 164 ? 20.533 0.671 -10.704 1.00 89.38 164 LEU A CA 1
ATOM 1284 C C . LEU A 1 164 ? 20.005 2.093 -10.499 1.00 89.38 164 LEU A C 1
ATOM 1286 O O . LEU A 1 164 ? 20.236 2.946 -11.347 1.00 89.38 164 LEU A O 1
ATOM 1290 N N . TYR A 1 165 ? 19.384 2.378 -9.353 1.00 87.44 165 TYR A N 1
ATOM 1291 C CA . TYR A 1 165 ? 18.898 3.711 -8.991 1.00 87.44 165 TYR A CA 1
ATOM 1292 C C . TYR A 1 165 ? 20.024 4.755 -8.970 1.00 87.44 165 TYR A C 1
ATOM 1294 O O . TYR A 1 165 ? 19.844 5.890 -9.405 1.00 87.44 165 TYR A O 1
ATOM 1302 N N . LYS A 1 166 ? 21.220 4.376 -8.498 1.00 86.31 166 LYS A N 1
ATOM 1303 C CA . LYS A 1 166 ? 22.395 5.261 -8.487 1.00 86.31 166 LYS A CA 1
ATOM 1304 C C . LYS A 1 166 ? 22.994 5.480 -9.875 1.00 86.31 166 LYS A C 1
ATOM 1306 O O . LYS A 1 166 ? 23.548 6.551 -10.106 1.00 86.31 166 LYS A O 1
ATOM 1311 N N . MET A 1 167 ? 22.928 4.477 -10.749 1.00 82.38 167 MET A N 1
ATOM 1312 C CA . MET A 1 167 ? 23.545 4.504 -12.079 1.00 82.38 167 MET A CA 1
ATOM 1313 C C . MET A 1 167 ? 22.610 5.024 -13.177 1.00 82.38 167 MET A C 1
ATOM 1315 O O . MET A 1 167 ? 23.091 5.489 -14.210 1.00 82.38 167 MET A O 1
ATOM 1319 N N . SER A 1 168 ? 21.289 4.943 -12.998 1.00 69.31 168 SER A N 1
ATOM 1320 C CA . SER A 1 168 ? 20.337 5.295 -14.048 1.00 69.31 168 SER A CA 1
ATOM 1321 C C . SER A 1 168 ? 20.246 6.810 -14.237 1.00 69.31 168 SER A C 1
ATOM 1323 O O . SER A 1 168 ? 19.669 7.517 -13.414 1.00 69.31 168 SER A O 1
ATOM 1325 N N . SER A 1 169 ? 20.737 7.301 -15.373 1.00 59.75 169 SER A N 1
ATOM 1326 C CA . SER A 1 169 ? 20.408 8.628 -15.917 1.00 59.75 169 SER A CA 1
ATOM 1327 C C . SER A 1 169 ? 19.152 8.602 -16.806 1.00 59.75 169 SER A C 1
ATOM 1329 O O . SER A 1 169 ? 18.772 9.617 -17.392 1.00 59.75 169 SER A O 1
ATOM 1331 N N . SER A 1 170 ? 18.503 7.437 -16.941 1.00 59.59 170 SER A N 1
ATOM 1332 C CA . SER A 1 170 ? 17.421 7.215 -17.900 1.00 59.59 170 SER A CA 1
ATOM 1333 C C . SER A 1 170 ? 16.157 7.994 -17.537 1.00 59.59 170 SER A C 1
ATOM 1335 O O . SER A 1 170 ? 15.598 7.827 -16.453 1.00 59.59 170 SER A O 1
ATOM 1337 N N . SER A 1 171 ? 15.634 8.754 -18.499 1.00 60.16 171 SER A N 1
ATOM 1338 C CA . SER A 1 171 ? 14.370 9.494 -18.390 1.00 60.16 171 SER A CA 1
ATOM 1339 C C . SER A 1 171 ? 13.134 8.612 -18.168 1.00 60.16 171 SER A C 1
ATOM 1341 O O . SER A 1 171 ? 12.090 9.144 -17.796 1.00 60.16 171 SER A O 1
ATOM 1343 N N . TYR A 1 172 ? 13.238 7.298 -18.392 1.00 60.81 172 TYR A N 1
ATOM 1344 C CA . TYR A 1 172 ? 12.134 6.344 -18.267 1.00 60.81 172 TYR A CA 1
ATOM 1345 C C . TYR A 1 172 ? 11.794 5.995 -16.806 1.00 60.81 172 TYR A C 1
ATOM 1347 O O . TYR A 1 172 ? 10.638 5.728 -16.508 1.00 60.81 172 TYR A O 1
ATOM 1355 N N . ASN A 1 173 ? 12.751 6.098 -15.877 1.00 70.06 173 ASN A N 1
ATOM 1356 C CA . ASN A 1 173 ? 12.607 5.654 -14.484 1.00 70.06 173 ASN A CA 1
ATOM 1357 C C . ASN A 1 173 ? 12.398 6.825 -13.509 1.00 70.06 173 ASN A C 1
ATOM 1359 O O . ASN A 1 173 ? 13.130 6.953 -12.537 1.00 70.06 173 ASN A O 1
ATOM 1363 N N . ARG A 1 174 ? 11.451 7.729 -13.788 1.00 80.94 174 ARG A N 1
ATOM 1364 C CA . ARG A 1 174 ? 11.252 8.957 -12.983 1.00 80.94 174 ARG A CA 1
ATOM 1365 C C . ARG A 1 174 ? 10.324 8.799 -11.775 1.00 80.94 174 ARG A C 1
ATOM 1367 O O . ARG A 1 174 ? 10.242 9.715 -10.967 1.00 80.94 174 ARG A O 1
ATOM 1374 N N . ASP A 1 175 ? 9.636 7.672 -11.661 1.00 86.31 175 ASP A N 1
ATOM 1375 C CA . ASP A 1 175 ? 8.737 7.343 -10.555 1.00 86.31 175 ASP A CA 1
ATOM 1376 C C . ASP A 1 175 ? 8.900 5.864 -10.166 1.00 86.31 175 ASP A C 1
ATOM 1378 O O . ASP A 1 175 ? 9.516 5.081 -10.903 1.00 86.31 175 ASP A O 1
ATOM 1382 N N . ASP A 1 176 ? 8.378 5.489 -8.996 1.00 90.00 176 ASP A N 1
ATOM 1383 C CA . ASP A 1 176 ? 8.496 4.132 -8.460 1.00 90.00 176 ASP A CA 1
ATOM 1384 C C . ASP A 1 176 ? 7.824 3.085 -9.353 1.00 90.00 176 ASP A C 1
ATOM 1386 O O . ASP A 1 176 ? 8.399 2.015 -9.559 1.00 90.00 176 ASP A O 1
ATOM 1390 N N . GLN A 1 177 ? 6.660 3.398 -9.935 1.00 91.81 177 GLN A N 1
ATOM 1391 C CA . GLN A 1 177 ? 5.912 2.468 -10.778 1.00 91.81 177 GLN A CA 1
ATOM 1392 C C . GLN A 1 177 ? 6.728 2.064 -11.999 1.00 91.81 177 GLN A C 1
ATOM 1394 O O . GLN A 1 177 ? 6.900 0.872 -12.268 1.00 91.81 177 GLN A O 1
ATOM 1399 N N . ARG A 1 178 ? 7.282 3.044 -12.719 1.00 89.69 178 ARG A N 1
ATOM 1400 C CA . ARG A 1 178 ? 8.120 2.786 -13.896 1.00 89.69 178 ARG A CA 1
ATOM 1401 C C . ARG A 1 178 ? 9.394 2.043 -13.529 1.00 89.69 178 ARG A C 1
ATOM 1403 O O . ARG A 1 178 ? 9.744 1.087 -14.217 1.00 89.69 178 ARG A O 1
ATOM 1410 N N . PHE A 1 179 ? 10.061 2.451 -12.448 1.00 91.50 179 PHE A N 1
ATOM 1411 C CA . PHE A 1 179 ? 11.305 1.820 -12.013 1.00 91.50 179 PHE A CA 1
ATOM 1412 C C . PHE A 1 179 ? 11.096 0.347 -11.634 1.00 91.50 179 PHE A C 1
ATOM 1414 O O . PHE A 1 179 ? 11.825 -0.515 -12.122 1.00 91.50 179 PHE A O 1
ATOM 1421 N N . ILE A 1 180 ? 10.086 0.045 -10.810 1.00 93.50 180 ILE A N 1
ATOM 1422 C CA . ILE A 1 180 ? 9.782 -1.323 -10.366 1.00 93.50 180 ILE A CA 1
ATOM 1423 C C . ILE A 1 180 ? 9.378 -2.189 -11.565 1.00 93.50 180 ILE A C 1
ATOM 1425 O O . ILE A 1 180 ? 9.922 -3.279 -11.735 1.00 93.50 180 ILE A O 1
ATOM 1429 N N . ASN A 1 181 ? 8.497 -1.696 -12.446 1.00 93.38 181 ASN A N 1
ATOM 1430 C CA . ASN A 1 181 ? 8.142 -2.418 -13.673 1.00 93.38 181 ASN A CA 1
ATOM 1431 C C . ASN A 1 181 ? 9.383 -2.724 -14.520 1.00 93.38 181 ASN A C 1
ATOM 1433 O O . ASN A 1 181 ? 9.566 -3.862 -14.952 1.00 93.38 181 ASN A O 1
ATOM 1437 N N . TRP A 1 182 ? 10.255 -1.736 -14.736 1.00 91.44 182 TRP A N 1
ATOM 1438 C CA . TRP A 1 182 ? 11.475 -1.925 -15.515 1.00 91.44 182 TRP A CA 1
ATOM 1439 C C . TRP A 1 182 ? 12.403 -2.963 -14.872 1.00 91.44 182 TRP A C 1
ATOM 1441 O O . TRP A 1 182 ? 12.861 -3.871 -15.567 1.00 91.44 182 TRP A O 1
ATOM 1451 N N . TYR A 1 183 ? 12.630 -2.884 -13.557 1.00 92.31 183 TYR A N 1
ATOM 1452 C CA . TYR A 1 183 ? 13.487 -3.823 -12.830 1.00 92.31 183 TYR A CA 1
ATOM 1453 C C . TYR A 1 183 ? 12.986 -5.267 -12.957 1.00 92.31 183 TYR A C 1
ATOM 1455 O O . TYR A 1 183 ? 13.735 -6.142 -13.391 1.00 92.31 183 TYR A O 1
ATOM 1463 N N . PHE A 1 184 ? 11.707 -5.511 -12.650 1.00 93.38 184 PHE A N 1
ATOM 1464 C CA . PHE A 1 184 ? 11.123 -6.858 -12.687 1.00 93.38 184 PHE A CA 1
ATOM 1465 C C . PHE A 1 184 ? 10.846 -7.375 -14.109 1.00 93.38 184 PHE A C 1
ATOM 1467 O O . PHE A 1 184 ? 10.615 -8.571 -14.288 1.00 93.38 184 PHE A O 1
ATOM 1474 N N . THR A 1 185 ? 10.905 -6.514 -15.128 1.00 91.31 185 THR A N 1
ATOM 1475 C CA . THR A 1 185 ? 10.852 -6.931 -16.540 1.00 91.31 185 THR A CA 1
ATOM 1476 C C . THR A 1 185 ? 12.230 -7.325 -17.078 1.00 91.31 185 THR A C 1
ATOM 1478 O O . THR A 1 185 ? 12.323 -8.221 -17.910 1.00 91.31 185 THR A O 1
ATOM 1481 N N . ASN A 1 186 ? 13.305 -6.667 -16.624 1.00 89.62 186 ASN A N 1
ATOM 1482 C CA . ASN A 1 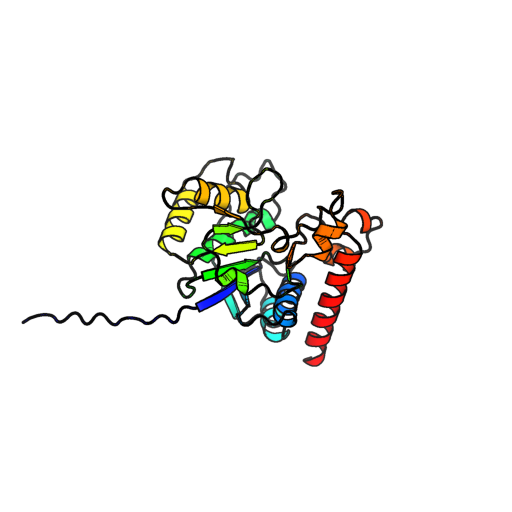186 ? 14.648 -6.828 -17.199 1.00 89.62 186 ASN A CA 1
ATOM 1483 C C . ASN A 1 186 ? 15.597 -7.699 -16.358 1.00 89.62 186 ASN A C 1
ATOM 1485 O O . ASN A 1 186 ? 16.676 -8.052 -16.833 1.00 89.62 186 ASN A O 1
ATOM 1489 N N . SER A 1 187 ? 15.241 -8.046 -15.120 1.00 86.62 187 SER A N 1
ATOM 1490 C CA . SER A 1 187 ? 16.067 -8.931 -14.296 1.00 86.62 187 SER A CA 1
ATOM 1491 C C . SER A 1 187 ? 15.900 -10.395 -14.730 1.00 86.62 187 SER A C 1
ATOM 1493 O O . SER A 1 187 ? 14.794 -10.898 -14.906 1.00 86.62 187 SER A O 1
ATOM 1495 N N . SER A 1 188 ? 17.018 -11.106 -14.917 1.00 72.75 188 SER A N 1
ATOM 1496 C CA . SER A 1 188 ? 17.071 -12.427 -15.575 1.00 72.75 188 SER A CA 1
ATOM 1497 C C . SER A 1 188 ? 16.265 -13.540 -14.888 1.00 72.75 188 SER A C 1
ATOM 1499 O O . SER A 1 188 ? 16.062 -14.588 -15.488 1.00 72.75 188 SER A O 1
ATOM 1501 N N . ASN A 1 189 ? 15.819 -13.326 -13.646 1.00 71.00 189 ASN A N 1
ATOM 1502 C CA . ASN A 1 189 ? 15.060 -14.294 -12.844 1.00 71.00 189 ASN A CA 1
ATOM 1503 C C . ASN A 1 189 ? 13.765 -13.711 -12.256 1.00 71.00 189 ASN A C 1
ATOM 1505 O O . ASN A 1 189 ? 13.168 -14.322 -11.370 1.00 71.00 189 ASN A O 1
ATOM 1509 N N . SER A 1 190 ? 13.336 -12.528 -12.697 1.00 81.81 190 SER A N 1
ATOM 1510 C CA . SER A 1 190 ? 12.085 -11.931 -12.236 1.00 81.81 190 SER A CA 1
ATOM 1511 C C . SER A 1 190 ? 10.939 -12.248 -13.187 1.00 81.81 190 SER A C 1
ATOM 1513 O O . SER A 1 190 ? 11.086 -12.212 -14.407 1.00 81.81 190 SER A O 1
ATOM 1515 N N . LYS A 1 191 ? 9.765 -12.524 -12.619 1.00 88.38 191 LYS A N 1
ATOM 1516 C CA . LYS A 1 191 ? 8.517 -12.634 -13.367 1.00 88.38 191 LYS A CA 1
ATOM 1517 C C . LYS A 1 191 ? 7.458 -11.775 -12.696 1.00 88.38 191 LYS A C 1
ATOM 1519 O O . LYS A 1 191 ? 7.255 -11.860 -11.487 1.00 88.38 191 LYS A O 1
ATOM 1524 N N . ILE A 1 192 ? 6.779 -10.963 -13.499 1.00 93.94 192 ILE A N 1
ATOM 1525 C CA . ILE A 1 192 ? 5.589 -10.246 -13.056 1.00 93.94 192 ILE A CA 1
ATOM 1526 C C . ILE A 1 192 ? 4.399 -11.200 -13.162 1.00 93.94 192 ILE A C 1
ATOM 1528 O O . ILE A 1 192 ? 4.158 -11.828 -14.195 1.00 93.94 192 ILE A O 1
ATOM 1532 N N . HIS A 1 193 ? 3.679 -11.322 -12.060 1.00 95.38 193 HIS A N 1
ATOM 1533 C CA . HIS A 1 193 ? 2.420 -12.028 -11.935 1.00 95.38 193 HIS A CA 1
ATOM 1534 C C . HIS A 1 193 ? 1.294 -11.006 -11.763 1.00 95.38 193 HIS A C 1
ATOM 1536 O O . HIS A 1 193 ? 1.494 -9.928 -11.200 1.00 95.38 193 HIS A O 1
ATOM 1542 N N . TYR A 1 194 ? 0.106 -11.352 -12.250 1.00 96.19 194 TYR A N 1
ATOM 1543 C CA . TYR A 1 194 ? -1.006 -10.414 -12.319 1.00 96.19 194 TYR A CA 1
ATOM 1544 C C . TYR A 1 194 ? -2.064 -10.745 -11.278 1.00 96.19 194 TYR A C 1
ATOM 1546 O O . TYR A 1 194 ? -2.617 -11.849 -11.270 1.00 96.19 194 TYR A O 1
ATOM 1554 N N . LEU A 1 195 ? -2.360 -9.763 -10.431 1.00 95.75 195 LEU A N 1
ATOM 1555 C CA . LEU A 1 195 ? -3.518 -9.814 -9.557 1.00 95.75 195 LEU A CA 1
ATOM 1556 C C . LEU A 1 195 ? -4.779 -9.475 -10.351 1.00 95.75 195 LEU A C 1
ATOM 1558 O O . LEU A 1 195 ? -4.746 -8.596 -11.222 1.00 95.75 195 LEU A O 1
ATOM 1562 N N . PRO A 1 196 ? -5.909 -10.112 -10.013 1.00 93.81 196 PRO A N 1
ATOM 1563 C CA . PRO A 1 196 ? -7.207 -9.625 -10.430 1.00 93.81 196 PRO A CA 1
ATOM 1564 C C . PRO A 1 196 ? -7.388 -8.160 -10.027 1.00 93.81 196 PRO A C 1
ATOM 1566 O O . PRO A 1 196 ? -6.940 -7.720 -8.963 1.00 93.81 196 PRO A O 1
ATOM 1569 N N . LEU A 1 197 ? -8.054 -7.394 -10.884 1.00 89.94 197 LEU A N 1
ATOM 1570 C CA . LEU A 1 197 ? -8.189 -5.952 -10.711 1.00 89.94 197 LEU A CA 1
ATOM 1571 C C . LEU A 1 197 ? -8.955 -5.585 -9.405 1.00 89.94 197 LEU A C 1
ATOM 1573 O O . LEU A 1 197 ? -8.864 -4.446 -8.956 1.00 89.94 197 LEU A O 1
ATOM 1577 N N . GLU A 1 198 ? -9.695 -6.508 -8.766 1.00 92.38 198 GLU A N 1
ATOM 1578 C CA . GLU A 1 198 ? -10.373 -6.285 -7.471 1.00 92.38 198 GLU A CA 1
ATOM 1579 C C . GLU A 1 198 ? -9.419 -6.005 -6.315 1.00 92.38 198 GLU A C 1
ATOM 1581 O O . GLU A 1 198 ? -9.824 -5.366 -5.341 1.00 92.38 198 GLU A O 1
ATOM 1586 N N . TYR A 1 199 ? -8.163 -6.434 -6.432 1.00 96.25 199 TYR A N 1
ATOM 1587 C CA . TYR A 1 199 ? -7.125 -6.157 -5.446 1.00 96.25 199 TYR A CA 1
ATOM 1588 C C . TYR A 1 199 ? -6.474 -4.784 -5.637 1.00 96.25 199 TYR A C 1
ATOM 1590 O O . TYR A 1 199 ? -5.621 -4.419 -4.843 1.00 96.25 199 TYR A O 1
ATOM 1598 N N . ASN A 1 200 ? -6.839 -4.007 -6.660 1.00 94.88 200 ASN A N 1
ATOM 1599 C CA . ASN A 1 200 ? -6.346 -2.639 -6.831 1.00 94.88 200 ASN A CA 1
ATOM 1600 C C . ASN A 1 200 ? -7.319 -1.826 -7.705 1.00 94.88 200 ASN A C 1
ATOM 1602 O O . ASN A 1 200 ? -7.034 -1.488 -8.857 1.00 94.88 200 ASN A O 1
ATOM 1606 N N . ARG A 1 201 ? -8.523 -1.557 -7.184 1.00 90.00 201 ARG A N 1
ATOM 1607 C CA . ARG A 1 201 ? -9.553 -0.811 -7.922 1.00 90.00 201 ARG A CA 1
ATOM 1608 C C . ARG A 1 201 ? -9.265 0.684 -7.870 1.00 90.00 201 ARG A C 1
ATOM 1610 O O . ARG A 1 201 ? -9.546 1.336 -6.868 1.00 90.00 201 ARG A O 1
ATOM 1617 N N . ILE A 1 202 ? -8.750 1.227 -8.967 1.00 87.38 202 ILE A N 1
ATOM 1618 C CA . ILE A 1 202 ? -8.451 2.655 -9.106 1.00 87.38 202 ILE A CA 1
ATOM 1619 C C . ILE A 1 202 ? -9.741 3.491 -9.166 1.00 87.38 202 ILE A C 1
ATOM 1621 O O . ILE A 1 202 ? -10.580 3.289 -10.043 1.00 87.38 202 ILE A O 1
ATOM 1625 N N . SER A 1 203 ? -9.899 4.466 -8.267 1.00 81.12 203 SER A N 1
ATOM 1626 C CA . SER A 1 203 ? -11.154 5.219 -8.108 1.00 81.12 203 SER A CA 1
ATOM 1627 C C . SER A 1 203 ? -11.514 6.142 -9.279 1.00 81.12 203 SER A C 1
ATOM 1629 O O . SER A 1 203 ? -12.688 6.449 -9.469 1.00 81.12 203 SER A O 1
ATOM 1631 N N . TRP A 1 204 ? -10.538 6.603 -10.073 1.00 76.38 204 TRP A N 1
ATOM 1632 C CA . TRP A 1 204 ? -10.813 7.460 -11.238 1.00 76.38 204 TRP A CA 1
ATOM 1633 C C . TRP A 1 204 ? -11.304 6.668 -12.463 1.00 76.38 204 TRP A C 1
ATOM 1635 O O . TRP A 1 204 ? -11.682 7.268 -13.463 1.00 76.38 204 TRP A O 1
ATOM 1645 N N . HIS A 1 205 ? -11.336 5.330 -12.409 1.00 74.12 205 HIS A N 1
ATOM 1646 C CA . HIS A 1 205 ? -11.906 4.472 -13.459 1.00 74.12 205 HIS A CA 1
ATOM 1647 C C . HIS A 1 205 ? -13.452 4.477 -13.472 1.00 74.12 205 HIS A C 1
ATOM 1649 O O . HIS A 1 205 ? -14.077 3.687 -14.175 1.00 74.12 205 HIS A O 1
ATOM 1655 N N . LYS A 1 206 ? -14.090 5.391 -12.735 1.00 69.69 206 LYS A N 1
ATO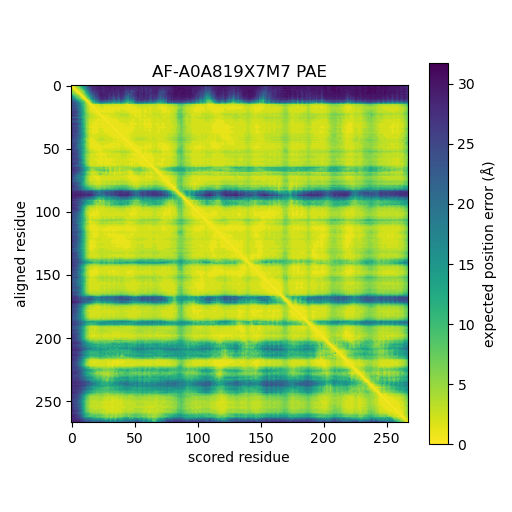M 1656 C CA . LYS A 1 206 ? -15.552 5.509 -12.643 1.00 69.69 206 LYS A CA 1
ATOM 1657 C C . LYS A 1 206 ? -16.275 5.735 -13.975 1.00 69.69 206 LYS A C 1
ATOM 1659 O O . LYS A 1 206 ? -17.458 5.444 -14.076 1.00 69.69 206 LYS A O 1
ATOM 1664 N N . ASP A 1 207 ? -15.577 6.245 -14.987 1.00 71.38 207 ASP A N 1
ATOM 1665 C CA . ASP A 1 207 ? -16.176 6.560 -16.287 1.00 71.38 207 ASP A CA 1
ATOM 1666 C C . ASP A 1 207 ? -16.146 5.363 -17.271 1.00 71.38 207 ASP A C 1
ATOM 1668 O O . ASP A 1 207 ? -16.594 5.485 -18.411 1.00 71.38 207 ASP A O 1
ATOM 1672 N N . TYR A 1 208 ? -15.636 4.191 -16.860 1.00 71.44 208 TYR A N 1
ATOM 1673 C CA . TYR A 1 208 ? -15.681 2.972 -17.677 1.00 71.44 208 TYR A CA 1
ATOM 1674 C C . TYR A 1 208 ? -17.053 2.284 -17.608 1.00 71.44 208 TYR A C 1
ATOM 1676 O O . TYR A 1 208 ? -17.660 2.179 -16.548 1.00 71.44 208 TYR A O 1
ATOM 1684 N N . GLN A 1 209 ? -17.509 1.722 -18.734 1.00 67.19 209 GLN A N 1
ATOM 1685 C CA . GLN A 1 209 ? -18.841 1.101 -18.868 1.00 67.19 209 GLN A CA 1
ATOM 1686 C C . GLN A 1 209 ? -19.115 -0.052 -17.888 1.00 67.19 209 GLN A C 1
ATOM 1688 O O . GLN A 1 209 ? -20.265 -0.304 -17.552 1.00 67.19 209 GLN A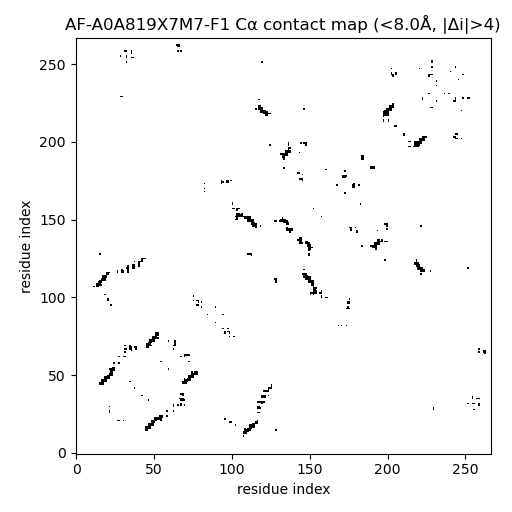 O 1
ATOM 1693 N N . ILE A 1 210 ? -18.072 -0.741 -17.425 1.00 67.50 210 ILE A N 1
ATOM 1694 C CA . ILE A 1 210 ? -18.172 -1.884 -16.503 1.00 67.50 210 ILE A CA 1
ATOM 1695 C C . ILE A 1 210 ? -18.001 -1.484 -15.030 1.00 67.50 210 ILE A C 1
ATOM 1697 O O . ILE A 1 210 ? -17.831 -2.348 -14.171 1.00 67.50 210 ILE A O 1
ATOM 1701 N N . TRP A 1 211 ? -17.987 -0.182 -14.726 1.00 74.12 211 TRP A N 1
ATOM 1702 C CA . TRP A 1 211 ? -17.639 0.326 -13.402 1.00 74.12 211 TRP A CA 1
ATOM 1703 C C . TRP A 1 211 ? -18.497 -0.263 -12.278 1.00 74.12 211 TRP A C 1
ATOM 1705 O O . TRP A 1 211 ? -17.936 -0.664 -11.262 1.00 74.12 211 TRP A O 1
ATOM 1715 N N . ASP A 1 212 ? -19.814 -0.386 -12.469 1.00 74.19 212 ASP A N 1
ATOM 1716 C CA . ASP A 1 212 ? -20.734 -0.875 -11.434 1.00 74.19 212 ASP A CA 1
ATOM 1717 C C . ASP A 1 212 ? -20.454 -2.322 -11.005 1.00 74.19 212 ASP A C 1
ATOM 1719 O O . ASP A 1 212 ? -20.398 -2.632 -9.813 1.00 74.19 212 ASP A O 1
ATOM 1723 N N . GLU A 1 213 ? -20.193 -3.205 -11.965 1.00 69.75 213 GLU A N 1
ATOM 1724 C CA . GLU A 1 213 ? -19.834 -4.602 -11.696 1.00 69.75 213 GLU A CA 1
ATOM 1725 C C . GLU A 1 213 ? -18.441 -4.700 -11.056 1.00 69.75 213 GLU A C 1
ATOM 1727 O O . GLU A 1 213 ? -18.216 -5.438 -10.093 1.00 69.75 213 GLU A O 1
ATOM 1732 N N . VAL A 1 214 ? -17.507 -3.892 -11.559 1.00 67.31 214 VAL A N 1
ATOM 1733 C CA . VAL A 1 214 ? -16.112 -3.838 -11.115 1.00 67.31 214 VAL A CA 1
ATOM 1734 C C . VAL A 1 214 ? -15.996 -3.321 -9.676 1.00 67.31 214 VAL A C 1
ATOM 1736 O O . VAL A 1 214 ? -15.235 -3.886 -8.880 1.00 67.31 214 VAL A O 1
ATOM 1739 N N . GLN A 1 215 ? -16.756 -2.286 -9.306 1.00 73.56 215 GLN A N 1
ATOM 1740 C CA . GLN A 1 215 ? -16.742 -1.714 -7.957 1.00 73.56 215 GLN A CA 1
ATOM 1741 C C . GLN A 1 215 ? -17.421 -2.619 -6.925 1.00 73.56 215 GLN A C 1
ATOM 1743 O O . GLN A 1 215 ? -16.984 -2.665 -5.771 1.00 73.56 215 GLN A O 1
ATOM 1748 N N . ALA A 1 216 ? -18.457 -3.367 -7.323 1.00 80.25 216 ALA A N 1
ATOM 1749 C CA . ALA A 1 216 ? -19.167 -4.287 -6.437 1.00 80.25 216 ALA A CA 1
ATOM 1750 C C . ALA A 1 216 ? -18.258 -5.424 -5.942 1.00 80.25 216 ALA A C 1
ATOM 1752 O O . ALA A 1 216 ? -18.389 -5.880 -4.808 1.00 80.25 216 ALA A O 1
ATOM 1753 N N . GLN A 1 217 ? -17.293 -5.833 -6.767 1.00 85.06 217 GLN A N 1
ATOM 1754 C CA . GLN A 1 217 ? -16.334 -6.893 -6.456 1.00 85.06 217 GLN A CA 1
ATOM 1755 C C . GLN A 1 217 ? -15.043 -6.385 -5.801 1.00 85.06 217 GLN A C 1
ATOM 1757 O O . GLN A 1 217 ? -14.131 -7.175 -5.571 1.00 85.06 217 GLN A O 1
ATOM 1762 N N . ALA A 1 218 ? -14.919 -5.082 -5.530 1.00 91.25 218 ALA A N 1
ATOM 1763 C CA . ALA A 1 218 ? -13.698 -4.516 -4.969 1.00 91.25 218 ALA A CA 1
ATOM 1764 C C . ALA A 1 218 ? -13.314 -5.210 -3.653 1.00 91.25 218 ALA A C 1
ATOM 1766 O O . ALA A 1 218 ? -14.140 -5.333 -2.745 1.00 91.25 218 ALA A O 1
ATOM 1767 N N . LYS A 1 219 ? -12.046 -5.616 -3.545 1.00 95.88 219 LYS A N 1
ATOM 1768 C CA . LYS A 1 219 ? -11.399 -5.998 -2.283 1.00 95.88 219 LYS A CA 1
ATOM 1769 C C . LYS A 1 219 ? -10.551 -4.856 -1.737 1.00 95.88 219 LYS A C 1
ATOM 1771 O O . LYS A 1 219 ? -10.534 -4.633 -0.529 1.00 95.88 219 LYS A O 1
ATOM 1776 N N . ILE A 1 220 ? -9.917 -4.094 -2.629 1.00 96.50 220 ILE A N 1
ATOM 1777 C CA . ILE A 1 220 ? -9.163 -2.880 -2.306 1.00 96.50 220 ILE A CA 1
ATOM 1778 C C . ILE A 1 220 ? -9.608 -1.753 -3.233 1.00 96.50 220 ILE A C 1
ATOM 1780 O O . ILE A 1 220 ? -9.622 -1.915 -4.453 1.00 96.50 220 ILE A O 1
ATOM 1784 N N . ILE A 1 221 ? -9.948 -0.607 -2.647 1.00 93.94 221 ILE A N 1
ATOM 1785 C CA . ILE A 1 221 ? -10.182 0.650 -3.360 1.00 93.94 221 ILE A CA 1
ATOM 1786 C C . ILE A 1 221 ? -8.902 1.475 -3.257 1.00 93.94 221 ILE A C 1
ATOM 1788 O O . ILE A 1 221 ? -8.445 1.760 -2.155 1.00 93.94 221 ILE A O 1
ATOM 1792 N N . HIS A 1 222 ? -8.336 1.870 -4.388 1.00 93.81 222 HIS A N 1
ATOM 1793 C CA . HIS A 1 222 ? -7.159 2.723 -4.463 1.00 93.81 222 HIS A CA 1
ATOM 1794 C C . HIS A 1 222 ? -7.597 4.108 -4.933 1.00 93.81 222 HIS A C 1
ATOM 1796 O O . HIS A 1 222 ? -7.963 4.308 -6.095 1.00 93.81 222 HIS A O 1
ATOM 1802 N N . PHE A 1 223 ? -7.574 5.076 -4.017 1.00 90.62 223 PHE A N 1
ATOM 1803 C CA . 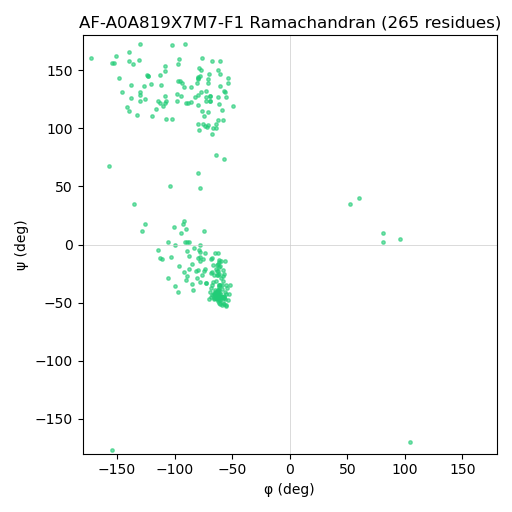PHE A 1 223 ? -7.948 6.462 -4.283 1.00 90.62 223 PHE A CA 1
ATOM 1804 C C . PHE A 1 223 ? -6.833 7.205 -5.011 1.00 90.62 223 PHE A C 1
ATOM 1806 O O . PHE A 1 223 ? -6.442 8.288 -4.588 1.00 90.62 223 PHE A O 1
ATOM 1813 N N . ALA A 1 224 ? -6.279 6.625 -6.074 1.00 83.94 224 ALA A N 1
ATOM 1814 C CA . ALA A 1 224 ? -5.152 7.183 -6.798 1.00 83.94 224 ALA A CA 1
ATOM 1815 C C . ALA A 1 224 ? -5.493 8.573 -7.379 1.00 83.94 224 ALA A C 1
ATOM 1817 O O . ALA A 1 224 ? -6.651 8.936 -7.585 1.00 83.94 224 ALA A O 1
ATOM 1818 N N . GLY A 1 225 ? -4.465 9.379 -7.657 1.00 77.88 225 GLY A N 1
ATOM 1819 C CA . GLY A 1 225 ? -4.615 10.634 -8.408 1.00 77.88 225 GLY A CA 1
ATOM 1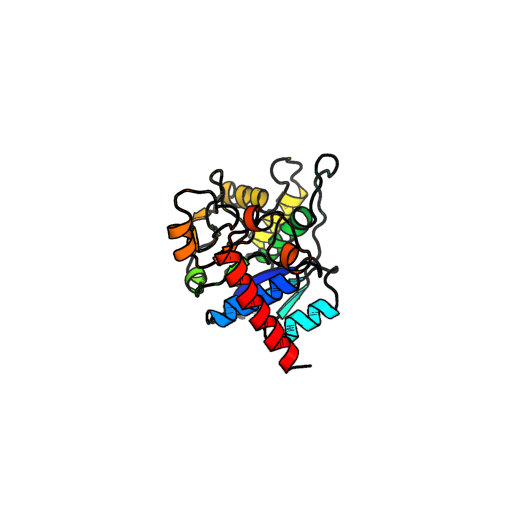820 C C . GLY A 1 225 ? -4.538 11.870 -7.524 1.00 77.88 225 GLY A C 1
ATOM 1821 O O . GLY A 1 225 ? -4.125 11.784 -6.371 1.00 77.88 225 GLY A O 1
ATOM 1822 N N . LYS A 1 226 ? -4.871 13.041 -8.076 1.00 69.88 226 LYS A N 1
ATOM 1823 C CA . LYS A 1 226 ? -4.734 14.324 -7.358 1.00 69.88 226 LYS A CA 1
ATOM 1824 C C . LYS A 1 226 ? -5.885 14.604 -6.396 1.00 69.88 226 LYS A C 1
ATOM 1826 O O . LYS A 1 226 ? -5.704 15.308 -5.413 1.00 69.88 226 LYS A O 1
ATOM 1831 N N . SER A 1 227 ? -7.064 14.083 -6.704 1.00 72.00 227 SER A N 1
ATOM 1832 C CA . SER A 1 227 ? -8.291 14.371 -5.978 1.00 72.00 227 SER A CA 1
ATOM 1833 C C . SER A 1 227 ? -8.615 13.212 -5.052 1.00 72.00 227 SER A C 1
ATOM 1835 O O . SER A 1 227 ? -8.997 12.140 -5.511 1.00 72.00 227 SER A O 1
ATOM 1837 N N . LYS A 1 228 ? -8.437 13.430 -3.749 1.00 80.69 228 LYS A N 1
ATOM 1838 C CA . LYS A 1 228 ? -8.619 12.407 -2.720 1.00 80.69 228 LYS A CA 1
ATOM 1839 C C . LYS A 1 228 ? -9.876 12.681 -1.896 1.00 80.69 228 LYS A C 1
ATOM 1841 O O . LYS A 1 228 ? -10.256 13.846 -1.766 1.00 80.69 228 LYS A O 1
ATOM 1846 N N . PRO A 1 229 ? -10.509 11.657 -1.296 1.00 78.44 229 PRO A N 1
ATOM 1847 C CA . PRO A 1 229 ? -11.706 11.856 -0.480 1.00 78.44 229 PRO A CA 1
ATOM 1848 C C . PRO A 1 229 ? -11.531 12.910 0.627 1.00 78.44 229 PRO A C 1
ATOM 1850 O O . PRO A 1 229 ? -12.388 13.780 0.790 1.00 78.44 229 PRO A O 1
ATOM 1853 N N . TRP A 1 230 ? -10.389 12.909 1.324 1.00 82.56 230 TRP A N 1
ATOM 1854 C CA . TRP A 1 230 ? -10.094 13.887 2.380 1.00 82.56 230 TRP A CA 1
ATOM 1855 C C . TRP A 1 230 ? -9.936 15.317 1.859 1.00 82.56 230 TRP A C 1
ATOM 1857 O O . TRP A 1 230 ? -10.344 16.253 2.543 1.00 82.56 230 TRP A O 1
ATOM 1867 N N . SER A 1 231 ? -9.430 15.507 0.635 1.00 74.19 231 SER A N 1
ATOM 1868 C CA . SER A 1 231 ? -9.303 16.840 0.029 1.00 74.19 231 SER A CA 1
ATOM 1869 C C . SER A 1 231 ? -10.658 17.550 -0.078 1.00 74.19 231 SER A C 1
ATOM 1871 O O . SER A 1 231 ? -10.732 18.762 0.095 1.00 74.19 231 SER A O 1
ATOM 1873 N N . PHE A 1 232 ? -11.736 16.799 -0.322 1.00 67.00 232 PHE A N 1
ATOM 1874 C CA . PHE A 1 232 ? -13.099 17.335 -0.421 1.00 67.00 232 PHE A CA 1
ATOM 1875 C C . PHE A 1 232 ? -13.834 17.384 0.915 1.00 67.00 232 PHE A C 1
ATOM 1877 O O . PHE A 1 232 ? -14.729 18.206 1.099 1.00 67.00 232 PHE A O 1
ATOM 1884 N N . PHE A 1 233 ? -13.472 16.502 1.846 1.00 67.50 233 PHE A N 1
ATOM 1885 C CA . PHE A 1 233 ? -14.078 16.476 3.171 1.00 67.50 233 PHE A CA 1
ATOM 1886 C C . PHE A 1 233 ? -13.760 17.749 3.966 1.00 67.50 233 PHE A C 1
ATOM 1888 O O . PHE A 1 233 ? -14.645 18.309 4.609 1.00 67.50 233 PHE A O 1
ATOM 1895 N N . TYR A 1 234 ? -12.519 18.235 3.879 1.00 69.38 234 TYR A N 1
ATOM 1896 C CA . TYR A 1 234 ? -12.086 19.445 4.583 1.00 69.38 234 TYR A CA 1
ATOM 1897 C C . TYR A 1 234 ? -12.346 20.741 3.805 1.00 69.38 234 TYR A C 1
ATOM 1899 O O . TYR A 1 234 ? -12.431 21.810 4.408 1.00 69.38 234 TYR A O 1
ATOM 1907 N N . MET A 1 235 ? -12.503 20.665 2.478 1.00 65.56 235 MET A N 1
ATOM 1908 C CA . MET A 1 235 ? -12.763 21.824 1.622 1.00 65.56 235 MET A CA 1
ATOM 1909 C C . MET A 1 235 ? -13.927 21.539 0.661 1.00 65.56 235 MET A C 1
ATOM 1911 O O . MET A 1 235 ? -13.763 20.754 -0.277 1.00 65.56 235 MET A O 1
ATOM 1915 N N . PRO A 1 236 ? -15.093 22.196 0.830 1.00 63.84 236 PRO A N 1
ATOM 1916 C CA . PRO A 1 236 ? -16.222 22.025 -0.075 1.00 63.84 236 PRO A CA 1
ATOM 1917 C C . PRO A 1 236 ? -15.826 22.400 -1.507 1.00 63.84 236 PRO A C 1
ATOM 1919 O O . PRO A 1 236 ? -15.531 23.559 -1.800 1.00 63.84 236 PRO A O 1
ATOM 1922 N N . HIS A 1 237 ? -15.838 21.430 -2.419 1.00 65.44 237 HIS A N 1
ATOM 1923 C CA . HIS A 1 237 ? -15.555 21.664 -3.831 1.00 65.44 237 HIS A CA 1
ATOM 1924 C C . HIS A 1 237 ? -16.840 21.534 -4.643 1.00 65.44 237 HIS A C 1
ATOM 1926 O O . HIS A 1 237 ? -17.522 20.514 -4.572 1.00 65.44 237 HIS A O 1
ATOM 1932 N N . ARG A 1 238 ? -17.153 22.545 -5.464 1.00 66.31 238 ARG A N 1
ATOM 1933 C CA . ARG A 1 238 ? -18.400 22.608 -6.256 1.00 66.31 238 ARG A CA 1
ATOM 1934 C C . ARG A 1 238 ? -18.604 21.453 -7.245 1.00 66.31 238 ARG A C 1
ATOM 1936 O O . ARG A 1 238 ? -19.697 21.336 -7.770 1.00 66.31 238 ARG A O 1
ATO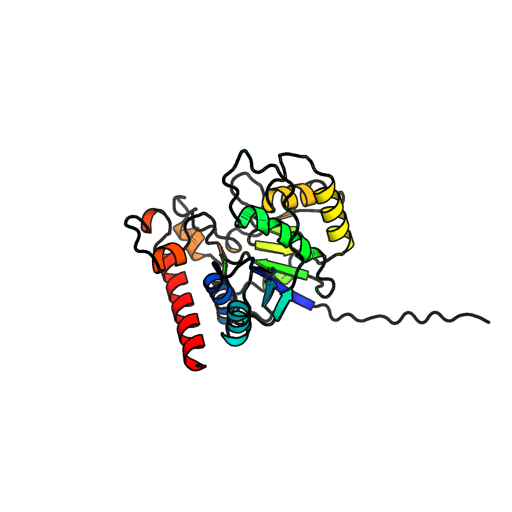M 1943 N N . ASN A 1 239 ? -17.562 20.671 -7.526 1.00 66.88 239 ASN A N 1
ATOM 1944 C CA . ASN A 1 239 ? -17.568 19.585 -8.511 1.00 66.88 239 ASN A CA 1
ATOM 1945 C C . ASN A 1 239 ? -16.898 18.307 -7.965 1.00 66.88 239 ASN A C 1
ATOM 1947 O O . ASN A 1 239 ? -16.123 17.662 -8.675 1.00 66.88 239 ASN A O 1
ATOM 1951 N N . TRP A 1 240 ? -17.038 18.003 -6.673 1.00 69.31 240 TRP A N 1
ATOM 1952 C CA . TRP A 1 240 ? -16.370 16.838 -6.071 1.00 69.31 240 TRP A CA 1
ATOM 1953 C C . TRP A 1 240 ? -16.824 15.522 -6.731 1.00 69.31 240 TRP A C 1
ATOM 1955 O O . TRP A 1 240 ? -15.996 14.653 -6.993 1.00 69.31 240 TRP A O 1
ATOM 1965 N N . GLU A 1 241 ? -18.094 15.438 -7.131 1.00 67.31 241 GLU A N 1
ATOM 1966 C CA . GLU A 1 241 ? -18.720 14.304 -7.819 1.00 67.31 241 GLU A CA 1
ATOM 1967 C C . GLU A 1 241 ? -18.123 14.023 -9.208 1.00 67.31 241 GLU A C 1
ATOM 1969 O O . GLU A 1 241 ? -18.194 12.908 -9.726 1.00 67.31 241 GLU A O 1
ATOM 1974 N N . ARG A 1 242 ? -17.463 15.018 -9.816 1.00 70.56 242 ARG A N 1
ATOM 1975 C CA . ARG A 1 242 ? -16.709 14.815 -11.063 1.00 70.56 242 ARG A CA 1
ATOM 1976 C C . ARG A 1 242 ? -15.393 14.080 -10.834 1.00 70.56 242 ARG A C 1
ATOM 1978 O O . ARG A 1 242 ? -14.873 13.481 -11.768 1.00 70.56 242 ARG A O 1
ATOM 1985 N N . ASN A 1 243 ? -14.866 14.130 -9.613 1.00 68.56 243 ASN A N 1
ATOM 1986 C CA . ASN A 1 243 ? -13.538 13.635 -9.269 1.00 68.56 243 ASN A CA 1
ATOM 1987 C C . ASN A 1 243 ? -13.577 12.318 -8.487 1.00 68.56 243 ASN A C 1
ATOM 1989 O O . ASN A 1 243 ? -12.633 11.539 -8.578 1.00 68.56 243 ASN A O 1
ATOM 1993 N N . ILE A 1 244 ? -14.645 12.066 -7.723 1.00 74.25 244 ILE A N 1
ATOM 1994 C CA . ILE A 1 244 ? -14.816 10.850 -6.920 1.00 74.25 244 ILE A CA 1
ATOM 1995 C C . ILE A 1 244 ? -16.256 10.360 -7.047 1.00 74.25 244 ILE A C 1
ATOM 1997 O O . ILE A 1 244 ? -17.196 11.148 -6.999 1.00 74.25 244 ILE A O 1
ATOM 2001 N N . GLU A 1 245 ? -16.418 9.049 -7.197 1.00 80.25 245 GLU A N 1
ATOM 2002 C CA . GLU A 1 245 ? -17.725 8.399 -7.210 1.00 80.25 245 GLU A CA 1
ATOM 2003 C C . GLU A 1 245 ? -18.357 8.407 -5.799 1.00 80.25 245 GLU A C 1
ATOM 2005 O O . GLU A 1 245 ? -17.679 8.223 -4.782 1.00 80.25 245 GLU A O 1
ATOM 2010 N N . GLY A 1 246 ? -19.664 8.675 -5.729 1.00 79.62 246 GLY A N 1
ATOM 2011 C CA . GLY A 1 246 ? -20.375 8.919 -4.475 1.00 79.62 246 GLY A CA 1
ATOM 2012 C C . GLY A 1 246 ? -20.392 7.729 -3.511 1.00 79.62 246 GLY A C 1
ATOM 2013 O O . GLY A 1 246 ? -20.205 7.930 -2.310 1.00 79.62 246 GLY A O 1
ATOM 2014 N N . GLN A 1 247 ? -20.572 6.500 -4.001 1.00 82.19 247 GLN A N 1
ATOM 2015 C CA . GLN A 1 247 ? -20.519 5.290 -3.176 1.00 82.19 247 GLN A CA 1
ATOM 2016 C C . GLN A 1 247 ? -19.118 5.057 -2.600 1.00 82.19 247 GLN A C 1
ATOM 2018 O O . GLN A 1 247 ? -18.993 4.743 -1.414 1.00 82.19 247 GLN A O 1
ATOM 2023 N N . LEU A 1 248 ? -18.054 5.243 -3.387 1.00 85.31 248 LEU A N 1
ATOM 2024 C CA . LEU A 1 248 ? -16.677 5.126 -2.898 1.00 85.31 248 LEU A CA 1
ATOM 2025 C C . LEU A 1 248 ? -16.355 6.191 -1.847 1.00 85.31 248 LEU A C 1
ATOM 2027 O O . LEU A 1 248 ? -15.762 5.875 -0.812 1.00 85.31 248 LEU A O 1
ATOM 2031 N N . PHE A 1 249 ? -16.781 7.436 -2.077 1.00 84.12 249 PHE A N 1
ATOM 2032 C CA . PHE A 1 249 ? -16.656 8.505 -1.089 1.00 84.12 249 PHE A CA 1
ATOM 2033 C C . PHE A 1 249 ? -17.417 8.171 0.198 1.00 84.12 249 PHE A C 1
ATOM 2035 O O . PHE A 1 249 ? -16.896 8.368 1.294 1.00 84.12 249 PHE A O 1
ATOM 2042 N N . TYR A 1 250 ? -18.626 7.619 0.083 1.00 85.88 250 TYR A N 1
ATOM 2043 C CA . TYR A 1 250 ? -19.423 7.215 1.236 1.00 85.88 250 TYR A CA 1
ATOM 2044 C C . TYR A 1 250 ? -18.756 6.085 2.031 1.00 85.88 250 TYR A C 1
ATOM 2046 O O . TYR A 1 250 ? -18.650 6.195 3.253 1.00 85.88 250 TYR A O 1
ATOM 2054 N N . LYS A 1 251 ? -18.220 5.055 1.360 1.00 88.62 251 LYS A N 1
ATOM 2055 C CA . LYS A 1 251 ? -17.429 3.991 2.008 1.00 88.62 251 LYS A CA 1
ATOM 2056 C C . LYS A 1 251 ? -16.226 4.569 2.760 1.00 88.62 251 LYS A C 1
ATOM 2058 O O . LYS A 1 251 ? -15.994 4.215 3.915 1.00 88.62 251 LYS A O 1
ATOM 2063 N N . TRP A 1 252 ? -15.492 5.494 2.135 1.00 90.44 252 TRP A N 1
ATOM 2064 C CA . TRP A 1 252 ? -14.371 6.183 2.780 1.00 90.44 252 TRP A CA 1
ATOM 2065 C C . TRP A 1 252 ? -14.823 6.975 4.011 1.00 90.44 252 TRP A C 1
ATOM 2067 O O . TRP A 1 252 ? -14.243 6.835 5.086 1.00 90.44 252 TRP A O 1
ATOM 2077 N N . LYS A 1 253 ? -15.903 7.756 3.884 1.00 89.62 253 LYS A N 1
ATOM 2078 C CA . LYS A 1 253 ? -16.455 8.570 4.972 1.00 89.62 253 LYS A CA 1
ATOM 2079 C C . LYS A 1 253 ? -16.883 7.708 6.161 1.00 89.62 253 LYS A C 1
ATOM 2081 O O . LYS A 1 253 ? -16.584 8.059 7.298 1.00 89.62 253 LYS A O 1
ATOM 2086 N N . GLN A 1 254 ? -17.537 6.572 5.914 1.00 91.06 254 GLN A N 1
ATOM 2087 C CA . GLN A 1 254 ? -17.905 5.625 6.970 1.00 91.06 254 GLN A CA 1
ATOM 2088 C C . GLN A 1 254 ? -16.671 5.119 7.726 1.00 91.06 254 GLN A C 1
ATOM 2090 O O . GLN A 1 254 ? -16.672 5.093 8.958 1.00 91.06 254 GLN A O 1
ATOM 2095 N N . MET A 1 255 ? -15.603 4.757 7.009 1.00 91.88 255 MET A N 1
ATOM 2096 C CA . MET A 1 255 ? -14.361 4.313 7.643 1.00 91.88 255 MET A CA 1
ATOM 2097 C C . MET A 1 255 ? -13.695 5.439 8.442 1.00 91.88 255 MET A C 1
ATOM 2099 O O . MET A 1 255 ? -13.278 5.225 9.580 1.00 91.88 255 MET A O 1
ATOM 2103 N N . PHE A 1 256 ? -13.665 6.656 7.897 1.00 91.12 256 PHE A N 1
ATOM 2104 C CA . PHE A 1 256 ? -13.177 7.836 8.608 1.00 91.12 256 PHE A CA 1
ATOM 2105 C C . PHE A 1 256 ? -13.953 8.077 9.913 1.00 91.12 256 PHE A C 1
ATOM 2107 O O . PHE A 1 256 ? -13.351 8.260 10.969 1.00 91.12 256 PHE A O 1
ATOM 2114 N N . GLU A 1 257 ? -15.286 7.999 9.896 1.00 91.12 257 GLU A N 1
ATOM 2115 C CA . GLU A 1 257 ? -16.109 8.146 11.103 1.00 91.12 257 GLU A CA 1
ATOM 2116 C C . GLU A 1 257 ? -15.815 7.064 12.159 1.00 91.12 257 GLU A C 1
ATOM 2118 O O . GLU A 1 257 ? -15.811 7.360 13.358 1.00 91.12 257 GLU A O 1
ATOM 2123 N N . ILE A 1 258 ? -15.534 5.823 11.741 1.00 89.75 258 ILE A N 1
ATOM 2124 C CA . ILE A 1 258 ? -15.112 4.733 12.640 1.00 89.75 258 ILE A CA 1
ATOM 2125 C C . ILE A 1 258 ? -13.767 5.064 13.300 1.00 89.75 258 ILE A C 1
ATOM 2127 O O . ILE A 1 258 ? -13.629 4.933 14.522 1.00 89.75 258 ILE A O 1
ATOM 2131 N N . VAL A 1 259 ? -12.790 5.531 12.518 1.00 89.56 259 VAL A N 1
ATOM 2132 C CA . VAL A 1 259 ? -11.477 5.962 13.024 1.00 89.56 259 VAL A CA 1
ATOM 2133 C C . VAL A 1 259 ? -11.646 7.080 14.056 1.00 89.56 259 VAL A C 1
ATOM 2135 O O . VAL A 1 259 ? -11.161 6.960 15.182 1.00 89.56 259 VAL A O 1
ATOM 2138 N N . GLN A 1 260 ? -12.410 8.124 13.727 1.00 88.38 260 GLN A N 1
ATOM 2139 C CA . GLN A 1 260 ? -12.618 9.277 14.609 1.00 88.38 260 GLN A CA 1
ATOM 2140 C C . GLN A 1 260 ? -13.304 8.901 15.930 1.00 88.38 260 GLN A C 1
ATOM 2142 O O . GLN A 1 260 ? -12.925 9.400 16.992 1.00 88.38 260 GLN A O 1
ATOM 2147 N N . LYS A 1 261 ? -14.290 7.993 15.903 1.00 85.88 261 LYS A N 1
ATOM 2148 C CA . LYS A 1 261 ? -14.925 7.471 17.128 1.00 85.88 261 LYS A CA 1
ATOM 2149 C C . LYS A 1 261 ? -13.926 6.724 18.008 1.00 85.88 261 LYS A C 1
ATOM 2151 O O . LYS A 1 261 ? -13.941 6.896 19.223 1.00 85.88 261 LYS A O 1
ATOM 2156 N N . THR A 1 262 ? -13.044 5.940 17.394 1.00 78.81 262 THR A N 1
ATOM 2157 C CA . THR A 1 262 ? -12.043 5.143 18.113 1.00 78.81 262 THR A CA 1
ATOM 2158 C C . THR A 1 262 ? -10.987 6.029 18.783 1.00 78.81 262 THR A C 1
ATOM 2160 O O . THR A 1 262 ? -10.586 5.757 19.912 1.00 78.81 262 THR A O 1
ATOM 2163 N N . ILE A 1 263 ? -10.579 7.122 18.130 1.00 79.94 263 ILE A N 1
ATOM 2164 C CA . ILE A 1 263 ? -9.640 8.101 18.699 1.00 79.94 263 ILE A CA 1
ATOM 2165 C C . ILE A 1 263 ? -10.263 8.818 19.907 1.00 79.94 263 ILE A C 1
ATOM 2167 O O . ILE A 1 263 ? -9.632 8.909 20.958 1.00 79.94 263 ILE A O 1
ATOM 2171 N N . LYS A 1 264 ? -11.517 9.280 19.792 1.00 72.94 264 LYS A N 1
ATOM 2172 C CA . LYS A 1 264 ? -12.210 10.031 20.858 1.00 72.94 264 LYS A CA 1
ATOM 2173 C C . LYS A 1 264 ? -12.488 9.221 22.125 1.00 72.94 264 LYS A C 1
ATOM 2175 O O . LYS A 1 264 ? -12.595 9.808 23.188 1.00 72.94 264 LYS A O 1
ATOM 2180 N N . GLN A 1 265 ? -12.602 7.898 22.036 1.00 62.25 265 GLN A N 1
ATOM 2181 C CA . GLN A 1 265 ? -12.829 7.037 23.207 1.00 62.25 265 GLN A CA 1
ATOM 2182 C C . GLN A 1 265 ? -11.589 6.870 24.109 1.00 62.25 265 GLN A C 1
ATOM 2184 O O . GLN A 1 265 ? -11.700 6.263 25.170 1.00 62.25 265 GLN A O 1
ATOM 2189 N N . LYS A 1 266 ? -10.416 7.375 23.699 1.00 57.19 266 LYS A N 1
ATOM 2190 C CA . LYS A 1 266 ? -9.150 7.271 24.449 1.00 57.19 266 LYS A CA 1
ATOM 2191 C C . LYS A 1 266 ? -8.605 8.598 24.993 1.00 57.19 266 LYS A C 1
ATOM 2193 O O . LYS A 1 266 ? -7.625 8.553 25.735 1.00 57.19 266 LYS A O 1
ATOM 2198 N N . GLY A 1 267 ? -9.157 9.735 24.568 1.00 48.59 267 GLY A N 1
ATOM 2199 C CA . GLY A 1 267 ? -8.758 11.069 25.035 1.00 48.59 267 GLY A CA 1
ATOM 2200 C C . GLY A 1 267 ? -9.602 11.508 26.215 1.00 48.59 267 GLY A C 1
ATOM 2201 O O . GLY A 1 267 ? -9.017 12.112 27.137 1.00 48.59 267 GLY A O 1
#

InterPro domains:
  IPR002495 Glycosyl transferase, family 8 [PF01501] (19-130)
  IPR029044 Nucleotide-diphospho-sugar transferases [G3DSA:3.90.550.10] (13-263)
  IPR029044 Nucleotide-diphospho-sugar transferases [SSF53448] (18-244)
  IPR050587 GNT1/Glycosyltransferase 8 [PTHR11183] (18-257)

Solvent-accessible surface area (backbone atoms only — not comparable to full-atom values): 15036 Å² total; per-residue (Å²): 137,82,85,81,81,79,78,76,77,77,78,69,69,80,33,61,33,38,38,31,62,42,62,41,58,89,54,45,67,37,43,43,34,27,26,35,23,40,49,76,34,62,54,93,56,48,31,34,34,37,33,30,88,63,39,42,74,66,52,54,49,47,50,60,67,33,75,17,53,38,72,50,77,43,83,49,81,80,62,82,72,87,70,86,60,93,84,49,92,72,48,67,66,45,54,51,36,52,52,61,56,55,57,20,59,42,71,71,29,54,37,36,36,41,39,42,38,56,30,38,38,73,36,68,62,71,74,54,77,77,56,61,59,42,25,20,17,70,37,92,89,82,44,56,38,72,49,31,33,27,43,52,29,32,60,67,60,30,51,53,50,52,50,47,64,74,68,59,84,56,84,74,53,73,36,39,44,48,37,52,50,49,50,41,68,68,39,99,86,49,51,78,41,77,39,62,53,32,62,47,31,54,46,73,52,64,85,44,95,60,31,71,68,52,59,74,58,40,30,17,43,25,46,59,78,91,62,39,70,67,64,45,74,80,40,90,55,99,60,50,74,81,56,40,52,69,69,62,46,48,55,49,49,55,46,46,54,54,46,54,54,50,40,62,76,74,112

Nearest PDB structures (foldseek):
  3u2w-assembly1_A  TM=8.673E-01  e=2.353E-21  Homo sapiens
  1zcy-assembly1_A-2  TM=8.035E-01  e=1.512E-22  Oryctolagus cuniculus
  3u2x-assembly1_A  TM=8.409E-01  e=2.353E-21  Homo sapiens
  1zcv-assembly1_A-2  TM=8.040E-01  e=3.003E-22  Oryctolagus cuniculus
  1zcu-assembly1_A  TM=8.161E-01  e=1.342E-21  Oryctolagus cuniculus

Organism: NCBI:txid392033

Mean predicted aligned error: 7.55 Å

pLDDT: mean 84.48, std 15.69, range [31.72, 98.62]

Foldseek 3Di:
DDDPPPPPPPPLPAAEAAEEEDEALPLLLLQLLQLLQQVVQPDPHAYEYEYEPRYDPVSLCCNCQLPSRHPYYHYDYQDQQDADCVPDPCDVQQRRQVSVLCVLVPVSHQKYKYAYSQKGFNHHDNCLRVDDPFEAADDPPGFGDPRITMDGRHVVLSVVLVVCSVPDPDPQPSGNRSSVRVSQVPDPPHDYHHDDCLAEAEFQCCPDPCNVVSVVSHRMYRPDDDQGLVVCVVPPDPPSCNRGPPVVSVVSVVSSVVSVVSNVVVD

Radius of gyration: 19.35 Å; Cα contacts (8 Å, |Δi|>4): 433; chains: 1; bounding box: 63×52×46 Å

Sequence (267 aa):
MAFNITYISINQSKTYGYISLLSDDEMLDAALILGASLRNTLTSYPLNILTLSDVSMNARKQLLNSNSGIISLIDVKQLEYRFNTLSMNTSRNIVCGFNKLHLWNLVNYTKLIYLDIDTMVVQNIDDLFEKPELNAALDIGGVVNTGVFVAQSLLKTFNDMMLLYKMSSSSYNRDDQRFINWYFTNSSNSKIHYLPLEYNRISWHKDYQIWDEVQAQAKIIHFAGKSKPWSFFYMPHRNWERNIEGQLFYKWKQMFEIVQKTIKQKG